Protein AF-A0A1H3GFV3-F1 (afdb_monomer_lite)

Secondary structure (DSSP, 8-state):
---------HHHHHTS-TTSSHHHHHHHHHHHH--SEEEESSEE---S-GGGTSTT-HHHHHHHHHHHH-TT-EE--HHHHTSGGGGTSB----SEEEEEHHHHGGGT-HHHHHHHHHT-SSEEEEEETTEEEEEESSS----BGGGTB--HHHHHHHHHHGGGBPPSS--TTSPPPPTT-STHHHHHHHHHHHHHGGG--

InterPro domains:
  IPR021815 Type VI immunity for VRR-NUC [PF11876] (2-168)

Structure (mmCIF, N/CA/C/O backbone):
data_AF-A0A1H3GFV3-F1
#
_entry.id   AF-A0A1H3GFV3-F1
#
loop_
_atom_site.group_PDB
_atom_site.id
_atom_site.type_symbol
_atom_site.label_atom_id
_atom_site.label_alt_id
_atom_site.label_comp_id
_atom_site.label_asym_id
_atom_site.label_entity_id
_atom_site.label_seq_id
_atom_site.pdbx_PDB_ins_code
_atom_site.Cartn_x
_atom_site.Cartn_y
_atom_site.Cartn_z
_atom_site.occupancy
_atom_site.B_iso_or_equiv
_atom_site.auth_seq_id
_atom_site.auth_comp_id
_atom_site.auth_asym_id
_atom_site.auth_atom_id
_atom_site.pdbx_PDB_model_num
ATOM 1 N N . MET A 1 1 ? 16.270 -7.843 12.296 1.00 60.47 1 MET A N 1
ATOM 2 C CA . MET A 1 1 ? 15.024 -7.356 11.672 1.00 60.47 1 MET A CA 1
ATOM 3 C C . MET A 1 1 ? 14.370 -8.569 11.042 1.00 60.47 1 MET A C 1
ATOM 5 O O . MET A 1 1 ? 15.085 -9.320 10.390 1.00 60.47 1 MET A O 1
ATOM 9 N N . SER A 1 2 ? 13.085 -8.802 11.291 1.00 70.50 2 SER A N 1
ATOM 10 C CA . SER A 1 2 ? 12.380 -9.978 10.772 1.00 70.50 2 SER A CA 1
ATOM 11 C C . SER A 1 2 ? 11.268 -9.495 9.854 1.00 70.50 2 SER A C 1
ATOM 13 O O . SER A 1 2 ? 10.422 -8.716 10.283 1.00 70.50 2 SER A O 1
ATOM 15 N N . PHE A 1 3 ? 11.290 -9.922 8.596 1.00 78.38 3 PHE A N 1
ATOM 16 C CA . PHE A 1 3 ? 10.228 -9.669 7.628 1.00 78.38 3 PHE A CA 1
ATOM 17 C C . PHE A 1 3 ? 9.709 -11.011 7.119 1.00 78.38 3 PHE A C 1
ATOM 19 O O . PHE A 1 3 ? 10.438 -12.002 7.090 1.00 78.38 3 PHE A O 1
ATOM 26 N N . ILE A 1 4 ? 8.454 -11.031 6.683 1.00 84.00 4 ILE A N 1
ATOM 27 C CA . ILE A 1 4 ? 7.865 -12.173 5.992 1.00 84.00 4 ILE A CA 1
ATOM 28 C C . ILE A 1 4 ? 7.311 -11.650 4.675 1.00 84.00 4 ILE A C 1
ATOM 30 O O . ILE A 1 4 ? 6.571 -10.669 4.644 1.00 84.00 4 ILE A O 1
ATOM 34 N N . ARG A 1 5 ? 7.679 -12.311 3.580 1.00 83.50 5 ARG A N 1
ATOM 35 C CA . ARG A 1 5 ? 7.085 -12.099 2.263 1.00 83.50 5 ARG A CA 1
ATOM 36 C C . ARG A 1 5 ? 6.506 -13.426 1.808 1.00 83.50 5 ARG A C 1
ATOM 38 O O . ARG A 1 5 ? 7.202 -14.435 1.816 1.00 83.50 5 ARG A O 1
ATOM 45 N N . MET A 1 6 ? 5.241 -13.413 1.418 1.00 85.75 6 MET A N 1
ATOM 46 C CA . MET A 1 6 ? 4.552 -14.580 0.881 1.00 85.75 6 MET A CA 1
ATOM 47 C C . MET A 1 6 ? 4.061 -14.242 -0.519 1.00 85.75 6 MET A C 1
ATOM 49 O O . MET A 1 6 ? 3.530 -13.156 -0.745 1.00 85.75 6 MET A O 1
ATOM 53 N N . ALA A 1 7 ? 4.250 -15.171 -1.447 1.00 84.81 7 ALA A N 1
ATOM 54 C CA . ALA A 1 7 ? 3.676 -15.110 -2.778 1.00 84.81 7 ALA A CA 1
ATOM 55 C C . ALA A 1 7 ? 2.842 -16.364 -2.983 1.00 84.81 7 ALA A C 1
ATOM 57 O O . ALA A 1 7 ? 3.308 -17.474 -2.722 1.00 84.81 7 ALA A O 1
ATOM 58 N N . PHE A 1 8 ? 1.622 -16.173 -3.465 1.00 85.44 8 PHE A N 1
ATOM 59 C CA . PHE A 1 8 ? 0.731 -17.263 -3.816 1.00 85.44 8 PHE A CA 1
ATOM 60 C C . PHE A 1 8 ? 0.496 -17.209 -5.318 1.00 85.44 8 PHE A C 1
ATOM 62 O O . PHE A 1 8 ? 0.237 -16.125 -5.850 1.00 85.44 8 PHE A O 1
ATOM 69 N N . PRO A 1 9 ? 0.581 -18.343 -6.022 1.00 81.88 9 PRO A N 1
ATOM 70 C CA . PRO A 1 9 ? 0.208 -18.372 -7.420 1.00 81.88 9 PRO A CA 1
ATOM 71 C C . PRO A 1 9 ? -1.250 -17.962 -7.627 1.00 81.88 9 PRO A C 1
ATOM 73 O O . PRO A 1 9 ? -2.111 -18.292 -6.812 1.00 81.88 9 PRO A O 1
ATOM 76 N N . ALA A 1 10 ? -1.543 -17.297 -8.747 1.00 79.94 10 ALA A N 1
ATOM 77 C CA . ALA A 1 10 ? -2.895 -16.824 -9.044 1.00 79.94 10 ALA A CA 1
ATOM 78 C C . ALA A 1 10 ? -3.931 -17.962 -9.027 1.00 79.94 10 ALA A C 1
ATOM 80 O O . ALA A 1 10 ? -5.009 -17.791 -8.468 1.00 79.94 10 ALA A O 1
ATOM 81 N N . TRP A 1 11 ? -3.586 -19.142 -9.554 1.00 82.25 11 TRP A N 1
ATOM 82 C CA . TRP A 1 11 ? -4.477 -20.309 -9.543 1.00 82.25 11 TRP A CA 1
ATOM 83 C C . TRP A 1 11 ? -4.823 -20.771 -8.125 1.00 82.25 11 TRP A C 1
ATOM 85 O O . TRP A 1 11 ? -5.981 -21.039 -7.839 1.00 82.25 11 TRP A O 1
ATOM 95 N N . TRP A 1 12 ? -3.854 -20.765 -7.202 1.00 85.38 12 TRP A N 1
ATOM 96 C CA . TRP A 1 12 ? -4.119 -21.125 -5.811 1.00 85.38 12 TRP A CA 1
ATOM 97 C C . TRP A 1 12 ? -5.139 -20.176 -5.179 1.00 85.38 12 TRP A C 1
ATOM 99 O O . TRP A 1 12 ? -6.008 -20.639 -4.447 1.00 85.38 12 TRP A O 1
ATOM 109 N N . ILE A 1 13 ? -5.053 -18.872 -5.479 1.00 80.38 13 ILE A N 1
ATOM 110 C CA . ILE A 1 13 ? -5.994 -17.856 -4.981 1.00 80.38 13 ILE A CA 1
ATOM 111 C C . ILE A 1 13 ? -7.409 -18.124 -5.508 1.00 80.38 13 ILE A C 1
ATOM 113 O O . ILE A 1 13 ? -8.364 -18.006 -4.743 1.00 80.38 13 ILE A O 1
ATOM 117 N N . LEU A 1 14 ? -7.536 -18.492 -6.787 1.00 80.50 14 LEU A N 1
ATOM 118 C CA . LEU A 1 14 ? -8.822 -18.802 -7.422 1.00 80.50 14 LEU A CA 1
ATOM 119 C C . LEU A 1 14 ? -9.483 -20.054 -6.830 1.00 80.50 14 LEU A C 1
ATOM 121 O O . LEU A 1 14 ? -10.706 -20.105 -6.737 1.00 80.50 14 LEU A O 1
ATOM 125 N N . ASP A 1 15 ? -8.681 -21.019 -6.382 1.00 86.19 15 ASP A N 1
ATOM 126 C CA . ASP A 1 15 ? -9.162 -22.280 -5.811 1.00 86.19 15 ASP A CA 1
ATOM 127 C C . ASP A 1 15 ? -9.516 -22.182 -4.312 1.00 86.19 15 ASP A C 1
ATOM 129 O O . ASP A 1 15 ? -9.968 -23.164 -3.712 1.00 86.19 15 ASP A O 1
ATOM 133 N N . GLN A 1 16 ? -9.313 -21.026 -3.663 1.00 83.19 16 GLN A N 1
ATOM 134 C CA . GLN A 1 16 ? -9.632 -20.878 -2.241 1.00 83.19 16 GLN A CA 1
ATOM 135 C C . GLN A 1 16 ? -11.138 -20.700 -2.002 1.00 83.19 16 GLN A C 1
ATOM 137 O O . GLN A 1 16 ? -11.798 -19.927 -2.699 1.00 83.19 16 GLN A O 1
ATOM 142 N N . PRO A 1 17 ? -11.703 -21.327 -0.950 1.00 83.62 17 PRO A N 1
ATOM 143 C CA . PRO A 1 17 ? -13.077 -21.052 -0.558 1.00 83.62 17 PRO A CA 1
ATOM 144 C C . PRO A 1 17 ? -13.219 -19.587 -0.099 1.00 83.62 17 PRO A C 1
ATOM 146 O O . PRO A 1 17 ? -12.245 -19.006 0.394 1.00 83.62 17 PRO A O 1
ATOM 149 N N . PRO A 1 18 ? -14.428 -18.992 -0.154 1.00 71.38 18 PRO A N 1
ATOM 150 C CA . PRO A 1 18 ? -14.648 -17.573 0.160 1.00 71.38 18 PRO A CA 1
ATOM 151 C C . PRO A 1 18 ? -14.071 -17.096 1.508 1.00 71.38 18 PRO A C 1
ATOM 153 O O . PRO A 1 18 ? -13.675 -15.939 1.629 1.00 71.38 18 PRO A O 1
ATOM 156 N N . GLY A 1 19 ? -13.965 -17.988 2.502 1.00 74.56 19 GLY A N 1
ATOM 157 C CA . GLY A 1 19 ? -13.398 -17.712 3.830 1.00 74.56 19 GLY A CA 1
ATOM 158 C C . GLY A 1 19 ? -11.883 -17.929 3.994 1.00 74.56 19 GLY A C 1
ATOM 159 O O . GLY A 1 19 ? -11.381 -17.734 5.097 1.00 74.56 19 GLY A O 1
ATOM 160 N N . ARG A 1 20 ? -11.152 -18.349 2.950 1.00 79.44 20 ARG A N 1
ATOM 161 C CA . ARG A 1 20 ? -9.684 -18.558 2.961 1.00 79.44 20 ARG A CA 1
ATOM 162 C C . ARG A 1 20 ? -8.958 -17.781 1.859 1.00 79.44 20 ARG A C 1
ATOM 164 O O . ARG A 1 20 ? -7.960 -18.230 1.309 1.00 79.44 20 ARG A O 1
ATOM 171 N N . ASN A 1 21 ? -9.450 -16.594 1.526 1.00 82.00 21 ASN A N 1
ATOM 172 C CA . ASN A 1 21 ? -8.792 -15.723 0.555 1.00 82.00 21 ASN A CA 1
ATOM 173 C C . ASN A 1 21 ? -7.533 -15.036 1.135 1.00 82.00 21 ASN A C 1
ATOM 175 O O . ASN A 1 21 ? -7.285 -15.059 2.345 1.00 82.00 21 ASN A O 1
ATOM 179 N N . VAL A 1 22 ? -6.758 -14.374 0.268 1.00 84.44 22 VAL A N 1
ATOM 180 C CA . VAL A 1 22 ? -5.529 -13.638 0.633 1.00 84.44 22 VAL A CA 1
ATOM 181 C C . VAL A 1 22 ? -5.752 -12.651 1.783 1.00 84.44 22 VAL A C 1
ATOM 183 O O . VAL A 1 22 ? -4.888 -12.522 2.649 1.00 84.44 22 VAL A O 1
ATOM 186 N N . GLY A 1 23 ? -6.909 -11.985 1.832 1.00 87.88 23 GLY A N 1
ATOM 187 C CA . GLY A 1 23 ? -7.249 -11.067 2.917 1.00 87.88 23 GLY A CA 1
ATOM 188 C C . GLY A 1 23 ? -7.350 -11.786 4.258 1.00 87.88 23 GLY A C 1
ATOM 189 O O . GLY A 1 23 ? -6.673 -11.399 5.202 1.00 87.88 23 GLY A O 1
ATOM 190 N N . SER A 1 24 ? -8.102 -12.888 4.322 1.00 89.31 24 SER A N 1
ATOM 191 C CA . SER A 1 24 ? -8.258 -13.670 5.558 1.00 89.31 24 SER A CA 1
ATOM 192 C C . SER A 1 24 ? -6.933 -14.227 6.095 1.00 89.31 24 SER A C 1
ATOM 194 O O . SER A 1 24 ? -6.675 -14.150 7.296 1.00 89.31 24 SER A O 1
ATOM 196 N N . LEU A 1 25 ? -6.065 -14.733 5.209 1.00 90.81 25 LEU A N 1
ATOM 197 C CA . LEU A 1 25 ? -4.746 -15.242 5.582 1.00 90.81 25 LEU A CA 1
ATOM 198 C C . LEU A 1 25 ? -3.849 -14.114 6.093 1.00 90.81 25 LEU A C 1
ATOM 200 O O . LEU A 1 25 ? -3.174 -14.268 7.108 1.00 90.81 25 LEU A O 1
ATOM 204 N N . THR A 1 26 ? -3.863 -12.969 5.408 1.00 92.44 26 THR A N 1
ATOM 205 C CA . THR A 1 26 ? -3.069 -11.805 5.810 1.00 92.44 26 THR A CA 1
ATOM 206 C C . THR A 1 26 ? -3.526 -11.284 7.170 1.00 92.44 26 THR A C 1
ATOM 208 O O . THR A 1 26 ? -2.687 -11.071 8.039 1.00 92.44 26 THR A O 1
ATOM 211 N N . THR A 1 27 ? -4.836 -11.152 7.394 1.00 94.50 27 THR A N 1
ATOM 212 C CA . THR A 1 27 ? -5.410 -10.750 8.686 1.00 94.50 27 THR A CA 1
ATOM 213 C C . THR A 1 27 ? -4.965 -11.681 9.814 1.00 94.50 27 THR A C 1
ATOM 215 O O . THR A 1 27 ? -4.490 -11.197 10.834 1.00 94.50 27 THR A O 1
ATOM 218 N N . GLN A 1 28 ? -5.028 -13.005 9.624 1.00 94.25 28 GLN A N 1
ATOM 219 C CA . GLN A 1 28 ? -4.558 -13.973 10.630 1.00 94.25 28 GLN A CA 1
ATOM 220 C C . GLN A 1 28 ? -3.065 -13.815 10.942 1.00 94.25 28 GLN A C 1
ATOM 222 O O . GLN A 1 28 ? -2.658 -13.893 12.098 1.00 94.25 28 GLN A O 1
ATOM 227 N N . MET A 1 29 ? -2.244 -13.568 9.920 1.00 94.50 29 MET A N 1
ATOM 228 C CA . MET A 1 29 ? -0.809 -13.351 10.099 1.00 94.50 29 MET A CA 1
ATOM 229 C C . MET A 1 29 ? -0.518 -12.035 10.823 1.00 94.50 29 MET A C 1
ATOM 231 O O . MET A 1 29 ? 0.360 -12.004 11.677 1.00 94.50 29 MET A O 1
ATOM 235 N N . VAL A 1 30 ? -1.253 -10.961 10.529 1.00 96.44 30 VAL A N 1
ATOM 236 C CA . VAL A 1 30 ? -1.125 -9.676 11.238 1.00 96.44 30 VAL A CA 1
ATOM 237 C C . VAL A 1 30 ? -1.541 -9.830 12.702 1.00 96.44 30 VAL A C 1
ATOM 239 O O . VAL A 1 30 ? -0.802 -9.400 13.583 1.00 96.44 30 VAL A O 1
ATOM 242 N N . GLU A 1 31 ? -2.656 -10.510 12.969 1.00 96.56 31 GLU A N 1
ATOM 243 C CA . GLU A 1 31 ? -3.132 -10.817 14.323 1.00 96.56 31 GLU A CA 1
ATOM 244 C C . GLU A 1 31 ? -2.108 -11.651 15.113 1.00 96.56 31 GLU A C 1
ATOM 246 O O . GLU A 1 31 ? -1.871 -11.410 16.292 1.00 96.56 31 GLU A O 1
ATOM 251 N N . LEU A 1 32 ? -1.450 -12.619 14.475 1.00 96.00 32 LEU A N 1
ATOM 252 C CA . LEU A 1 32 ? -0.452 -13.454 15.143 1.00 96.00 32 LEU A CA 1
ATOM 253 C C . LEU A 1 32 ? 0.875 -12.717 15.370 1.00 96.00 32 LEU A C 1
ATOM 255 O O . LEU A 1 32 ? 1.481 -12.830 16.433 1.00 96.00 32 LEU A O 1
ATOM 259 N N . MET A 1 33 ? 1.348 -11.996 14.354 1.00 94.81 33 MET A N 1
ATOM 260 C CA . MET A 1 33 ? 2.703 -11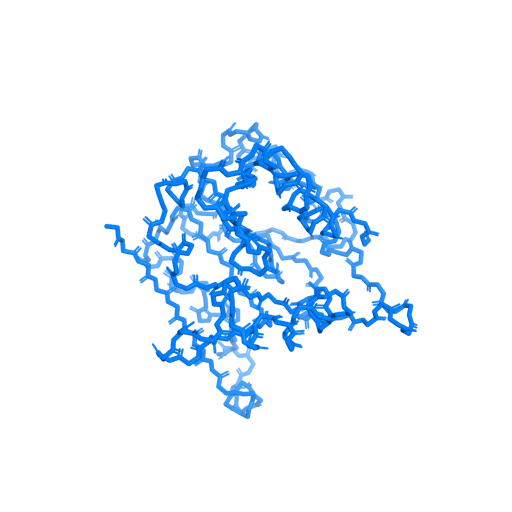.438 14.316 1.00 94.81 33 MET A CA 1
ATOM 261 C C . MET A 1 33 ? 2.796 -10.025 14.889 1.00 94.81 33 MET A C 1
ATOM 263 O O . MET A 1 33 ? 3.901 -9.589 15.209 1.00 94.81 33 MET A O 1
ATOM 267 N N . GLN A 1 34 ? 1.672 -9.307 14.984 1.00 95.19 34 GLN A N 1
ATOM 268 C CA . GLN A 1 34 ? 1.590 -7.927 15.477 1.00 95.19 34 GLN A CA 1
ATOM 269 C C . GLN A 1 34 ? 2.632 -7.004 14.804 1.00 95.19 34 GLN A C 1
ATOM 271 O O . GLN A 1 34 ? 3.470 -6.397 15.481 1.00 95.19 34 GLN A O 1
ATOM 276 N N . PRO A 1 35 ? 2.669 -6.938 13.457 1.00 94.12 35 PRO A N 1
ATOM 277 C CA . PRO A 1 35 ? 3.749 -6.280 12.734 1.00 94.12 35 PRO A CA 1
ATOM 278 C C . PRO A 1 35 ? 3.752 -4.763 12.955 1.00 94.12 35 PRO A C 1
ATOM 280 O O . PRO A 1 35 ? 2.763 -4.161 13.362 1.00 94.12 35 PRO A O 1
ATOM 283 N N . PHE A 1 36 ? 4.872 -4.116 12.623 1.00 93.31 36 PHE A N 1
ATOM 284 C CA . PHE A 1 36 ? 4.939 -2.651 12.587 1.00 93.31 36 PHE A CA 1
ATOM 285 C C . PHE A 1 36 ? 4.092 -2.074 11.437 1.00 93.31 36 PHE A C 1
ATOM 287 O O . PHE A 1 36 ? 3.443 -1.040 11.588 1.00 93.31 36 PHE A O 1
ATOM 294 N N . TRP A 1 37 ? 4.074 -2.768 10.300 1.00 93.75 37 TRP A N 1
ATOM 295 C CA . TRP A 1 37 ? 3.136 -2.573 9.198 1.00 93.75 37 TRP A CA 1
ATOM 296 C C . TRP A 1 37 ? 3.122 -3.818 8.303 1.00 93.75 37 TRP A C 1
ATOM 298 O O . TRP A 1 37 ? 4.071 -4.606 8.309 1.00 93.75 37 TRP A O 1
ATOM 308 N N . ALA A 1 38 ? 2.064 -3.985 7.513 1.00 93.94 38 ALA A N 1
ATOM 309 C CA . ALA A 1 38 ? 1.977 -5.005 6.471 1.00 93.94 38 ALA A CA 1
ATOM 310 C C . ALA A 1 38 ? 1.135 -4.504 5.293 1.00 93.94 38 ALA A C 1
ATOM 312 O O . ALA A 1 38 ? 0.287 -3.630 5.454 1.00 93.94 38 ALA A O 1
ATOM 313 N N . ILE A 1 39 ? 1.347 -5.071 4.107 1.00 93.44 39 ILE A N 1
ATOM 314 C CA . ILE A 1 39 ? 0.517 -4.814 2.926 1.00 93.44 39 ILE A CA 1
ATOM 315 C C . ILE A 1 39 ? 0.188 -6.129 2.223 1.00 93.44 39 ILE A C 1
ATOM 317 O O . ILE A 1 39 ? 0.996 -7.059 2.248 1.00 93.44 39 ILE A O 1
ATOM 321 N N . ALA A 1 40 ? -0.965 -6.199 1.563 1.00 93.50 40 ALA A N 1
ATOM 322 C CA . ALA A 1 40 ? -1.342 -7.333 0.723 1.00 93.50 40 ALA A CA 1
ATOM 323 C C . ALA A 1 40 ? -2.147 -6.890 -0.502 1.00 93.50 40 ALA A C 1
ATOM 325 O O . ALA A 1 40 ? -2.910 -5.927 -0.449 1.00 93.50 40 ALA A O 1
ATOM 326 N N . GLY A 1 41 ? -1.963 -7.608 -1.607 1.00 92.25 41 GLY A N 1
ATOM 327 C CA . GLY A 1 41 ? -2.576 -7.335 -2.903 1.00 92.25 41 GLY A CA 1
ATOM 328 C C . GLY A 1 41 ? -1.701 -7.878 -4.028 1.00 92.25 41 GLY A C 1
ATOM 329 O O . GLY A 1 41 ? -0.965 -8.846 -3.823 1.00 92.25 41 GLY A O 1
ATOM 330 N N . TRP A 1 42 ? -1.758 -7.257 -5.205 1.00 90.56 42 TRP A N 1
ATOM 331 C CA . TRP A 1 42 ? -0.923 -7.673 -6.329 1.00 90.56 42 TRP A CA 1
ATOM 332 C C . TRP A 1 42 ? 0.519 -7.235 -6.132 1.00 90.56 42 TRP A C 1
ATOM 334 O O . TRP A 1 42 ? 0.800 -6.117 -5.690 1.00 90.56 42 TRP A O 1
ATOM 344 N N . GLY A 1 43 ? 1.449 -8.111 -6.496 1.00 87.12 43 GLY A N 1
ATOM 345 C CA . GLY A 1 43 ? 2.833 -7.710 -6.557 1.00 87.12 43 GLY A CA 1
ATOM 346 C C . GLY A 1 43 ? 3.750 -8.676 -7.275 1.00 87.12 43 GLY A C 1
ATOM 347 O O . GLY A 1 43 ? 3.429 -9.845 -7.481 1.00 87.12 43 GLY A O 1
ATOM 348 N N . VAL A 1 44 ? 4.911 -8.151 -7.646 1.00 81.62 44 VAL A N 1
ATOM 349 C CA . VAL A 1 44 ? 6.009 -8.920 -8.217 1.00 81.62 44 VAL A CA 1
ATOM 350 C C . VAL A 1 44 ? 6.969 -9.277 -7.097 1.00 81.62 44 VAL A C 1
ATOM 352 O O . VAL A 1 44 ? 7.536 -8.399 -6.441 1.00 81.62 44 VAL A O 1
ATOM 355 N N . VAL A 1 45 ? 7.152 -10.580 -6.884 1.00 75.69 45 VAL A N 1
ATOM 356 C CA . VAL A 1 45 ? 8.225 -11.086 -6.035 1.00 75.69 45 VAL A CA 1
ATOM 357 C C . VAL A 1 45 ? 9.398 -11.436 -6.939 1.00 75.69 45 VAL A C 1
ATOM 359 O O . VAL A 1 45 ? 9.260 -12.314 -7.792 1.00 75.69 45 VAL A O 1
ATOM 362 N N . PRO A 1 46 ? 10.529 -10.730 -6.807 1.00 67.69 46 PRO A N 1
ATOM 363 C CA . PRO A 1 46 ? 11.694 -11.015 -7.623 1.00 67.69 46 PRO A CA 1
ATOM 364 C C . PRO A 1 46 ? 12.248 -12.413 -7.329 1.00 67.69 46 PRO A C 1
ATOM 366 O O . PRO A 1 46 ? 12.135 -12.911 -6.208 1.00 67.69 46 PRO A O 1
ATOM 369 N N . ALA A 1 47 ? 12.836 -13.054 -8.343 1.00 63.34 47 ALA A N 1
ATOM 370 C CA . ALA A 1 47 ? 13.547 -14.316 -8.159 1.00 63.34 47 ALA A CA 1
ATOM 371 C C . ALA A 1 47 ? 14.742 -14.129 -7.205 1.00 63.34 47 ALA A C 1
ATOM 373 O O . ALA A 1 47 ? 15.299 -13.038 -7.110 1.00 63.34 47 ALA A O 1
ATOM 374 N N . VAL A 1 48 ? 15.152 -15.213 -6.537 1.00 51.84 48 VAL A N 1
ATOM 375 C CA . VAL A 1 48 ? 16.228 -15.242 -5.520 1.00 51.84 48 VAL A CA 1
ATOM 376 C C . VAL A 1 48 ? 17.548 -14.639 -6.031 1.00 51.84 48 VAL A C 1
ATOM 378 O O . VAL A 1 48 ? 18.332 -14.091 -5.262 1.00 51.84 48 VAL A O 1
ATOM 381 N N . GLU A 1 49 ? 17.782 -14.677 -7.340 1.00 53.69 49 GLU A N 1
ATOM 382 C CA . GLU A 1 49 ? 18.947 -14.099 -8.014 1.00 53.69 49 GLU A CA 1
ATOM 383 C C . GLU A 1 49 ? 18.741 -12.610 -8.335 1.00 53.69 49 GLU A C 1
ATOM 385 O O . GLU A 1 49 ? 18.979 -12.185 -9.463 1.00 53.69 49 GLU A O 1
ATOM 390 N N . GLU A 1 50 ? 18.310 -11.806 -7.356 1.00 57.41 50 GLU A N 1
ATOM 391 C CA . GLU A 1 50 ? 17.928 -10.380 -7.477 1.00 57.41 50 GLU A CA 1
ATOM 392 C C . GLU A 1 50 ? 18.927 -9.446 -8.197 1.00 57.41 50 GLU A C 1
ATOM 394 O O . GLU A 1 50 ? 18.585 -8.298 -8.468 1.00 57.41 50 GLU A O 1
ATOM 399 N N . ARG A 1 51 ? 20.100 -9.949 -8.602 1.00 51.88 51 ARG A N 1
ATOM 400 C CA . ARG A 1 51 ? 21.144 -9.307 -9.422 1.00 51.88 51 ARG A CA 1
ATOM 401 C C . ARG A 1 51 ? 20.642 -8.601 -10.687 1.00 51.88 51 ARG A C 1
ATOM 403 O O . ARG A 1 51 ? 21.379 -7.832 -11.287 1.00 51.88 51 ARG A O 1
ATOM 410 N N . ASN A 1 52 ? 19.420 -8.884 -11.141 1.00 53.44 52 ASN A N 1
ATOM 411 C CA . ASN A 1 52 ? 18.834 -8.241 -12.318 1.00 53.44 52 ASN A CA 1
ATOM 412 C C . ASN A 1 52 ? 17.901 -7.065 -11.991 1.00 53.44 52 ASN A C 1
ATOM 414 O O . ASN A 1 52 ? 17.467 -6.400 -12.924 1.00 53.44 52 ASN A O 1
ATOM 418 N N . ILE A 1 53 ? 17.558 -6.803 -10.729 1.00 56.84 53 ILE A N 1
ATOM 419 C CA . ILE A 1 53 ? 16.713 -5.654 -10.327 1.00 56.84 53 ILE A CA 1
ATOM 420 C C . ILE A 1 53 ? 17.555 -4.531 -9.713 1.00 56.84 53 ILE A C 1
ATOM 422 O O . ILE A 1 53 ? 17.034 -3.470 -9.389 1.00 56.84 53 ILE A O 1
ATOM 426 N N . ASP A 1 54 ? 18.863 -4.746 -9.616 1.00 57.91 54 ASP A N 1
ATOM 427 C CA . ASP A 1 54 ? 19.827 -3.696 -9.334 1.00 57.91 54 ASP A CA 1
ATOM 428 C C . ASP A 1 54 ? 19.756 -2.571 -10.391 1.00 57.91 54 ASP A C 1
ATOM 430 O O . ASP A 1 54 ? 19.281 -2.805 -11.506 1.00 57.91 54 ASP A O 1
ATOM 434 N N . PRO A 1 55 ? 20.269 -1.370 -10.065 1.00 53.81 55 PRO A N 1
ATOM 435 C CA . PRO A 1 55 ? 20.325 -0.191 -10.949 1.00 53.81 55 PRO A CA 1
ATOM 436 C C . PRO A 1 55 ? 20.838 -0.476 -12.360 1.00 53.81 55 PRO A C 1
ATOM 438 O O . PRO A 1 55 ? 20.391 0.103 -13.349 1.00 53.81 55 PRO A O 1
ATOM 441 N N . ASP A 1 56 ? 21.795 -1.397 -12.420 1.00 56.66 56 ASP A N 1
ATOM 442 C CA . ASP A 1 56 ? 22.522 -1.793 -13.619 1.00 56.66 56 ASP A CA 1
ATOM 443 C C . ASP A 1 56 ? 21.907 -3.045 -14.285 1.00 56.66 56 ASP A C 1
ATOM 445 O O . ASP A 1 56 ? 22.401 -3.545 -15.299 1.00 56.66 56 ASP A O 1
ATOM 449 N N . GLY A 1 57 ? 20.827 -3.582 -13.710 1.00 61.25 57 GLY A N 1
ATOM 450 C CA . GLY A 1 57 ? 20.176 -4.825 -14.098 1.00 61.25 57 GLY A CA 1
ATOM 451 C C . GLY A 1 57 ? 19.039 -4.642 -15.110 1.00 61.25 57 GLY A C 1
ATOM 452 O O . GLY A 1 57 ? 18.219 -3.727 -15.041 1.00 61.25 57 GLY A O 1
ATOM 453 N N . LYS A 1 58 ? 18.921 -5.585 -16.055 1.00 65.44 58 LYS A N 1
ATOM 454 C CA . LYS A 1 58 ? 17.858 -5.574 -17.086 1.00 65.44 58 LYS A CA 1
ATOM 455 C C . LYS A 1 58 ? 16.443 -5.733 -16.514 1.00 65.44 58 LYS A C 1
ATOM 457 O O . LYS A 1 58 ? 15.476 -5.297 -17.128 1.00 65.44 58 LYS A O 1
ATOM 462 N N . GLY A 1 59 ? 16.303 -6.368 -15.356 1.00 66.19 59 GLY A N 1
ATOM 463 C CA . GLY A 1 59 ? 15.023 -6.622 -14.694 1.00 66.19 59 GLY A CA 1
ATOM 464 C C . GLY A 1 59 ? 14.343 -5.351 -14.189 1.00 66.19 59 GLY A C 1
ATOM 465 O O . GLY A 1 59 ? 13.126 -5.249 -14.318 1.00 66.19 59 GLY A O 1
ATOM 466 N N . GLN A 1 60 ? 15.097 -4.355 -13.708 1.00 69.50 60 GLN A N 1
ATOM 467 C CA . GLN A 1 60 ? 14.537 -3.035 -13.396 1.00 69.50 60 GLN A CA 1
ATOM 468 C C . GLN A 1 60 ? 13.947 -2.390 -14.655 1.00 69.50 60 GLN A C 1
ATOM 470 O O . GLN A 1 60 ? 12.791 -1.973 -14.641 1.00 69.50 60 GLN A O 1
ATOM 475 N N . GLN A 1 61 ? 14.724 -2.328 -15.741 1.00 70.69 61 GLN A N 1
ATOM 476 C CA . GLN A 1 61 ? 14.310 -1.688 -16.997 1.00 70.69 61 GLN A CA 1
ATOM 477 C C . GLN A 1 61 ? 13.065 -2.346 -17.598 1.00 70.69 61 GLN A C 1
ATOM 479 O O . GLN A 1 61 ? 12.212 -1.664 -18.157 1.00 70.69 61 GLN A O 1
ATOM 484 N N . VAL A 1 62 ? 12.943 -3.668 -17.453 1.00 76.06 62 VAL A N 1
ATOM 485 C CA . VAL A 1 62 ? 11.764 -4.414 -17.900 1.00 76.06 62 VAL A CA 1
ATOM 486 C C . VAL A 1 62 ? 10.565 -4.160 -16.992 1.00 76.06 62 VAL A C 1
ATOM 488 O O . VAL A 1 62 ? 9.468 -3.964 -17.500 1.00 76.06 62 VAL A O 1
ATOM 491 N N . LEU A 1 63 ? 10.740 -4.166 -15.668 1.00 79.25 63 LEU A N 1
ATOM 492 C CA . LEU A 1 63 ? 9.629 -4.088 -14.718 1.00 79.25 63 LEU A CA 1
ATOM 493 C C . LEU A 1 63 ? 9.095 -2.661 -14.529 1.00 79.25 63 LEU A C 1
ATOM 495 O O . LEU A 1 63 ? 7.896 -2.477 -14.326 1.00 79.25 63 LEU A O 1
ATOM 499 N N . TYR A 1 64 ? 9.959 -1.651 -14.611 1.00 78.88 64 TYR A N 1
ATOM 500 C CA . TYR A 1 64 ? 9.604 -0.260 -14.342 1.00 78.88 64 TYR A CA 1
ATOM 501 C C . TYR A 1 64 ? 8.429 0.261 -15.198 1.00 78.88 64 TYR A C 1
ATOM 503 O O . TYR A 1 64 ? 7.478 0.776 -14.602 1.00 78.88 64 TYR A O 1
ATOM 511 N N . PRO A 1 65 ? 8.386 0.051 -16.534 1.00 82.25 65 PRO A N 1
ATOM 512 C CA . PRO A 1 65 ? 7.230 0.429 -17.351 1.00 82.25 65 PRO A CA 1
ATOM 513 C C . PRO A 1 65 ? 5.919 -0.224 -16.891 1.00 82.25 65 PRO A C 1
ATOM 515 O O . PRO A 1 65 ? 4.883 0.436 -16.846 1.00 82.25 65 PRO A O 1
ATOM 518 N N . TYR A 1 66 ? 5.954 -1.496 -16.473 1.00 86.81 66 TYR A N 1
ATOM 519 C CA . TYR A 1 66 ? 4.765 -2.176 -15.950 1.00 86.81 66 TYR A CA 1
ATOM 520 C C . TYR A 1 66 ? 4.308 -1.585 -14.618 1.00 86.81 66 TYR A C 1
ATOM 522 O O . TYR A 1 66 ? 3.111 -1.433 -14.414 1.00 86.81 66 TYR A O 1
ATOM 530 N N . LEU A 1 67 ? 5.228 -1.205 -13.729 1.00 84.25 67 LEU A N 1
ATOM 531 C CA . LEU A 1 67 ? 4.873 -0.557 -12.462 1.00 84.25 67 LEU A CA 1
ATOM 532 C C . LEU A 1 67 ? 4.316 0.864 -12.658 1.00 84.25 67 LEU A C 1
ATOM 534 O O . LEU A 1 67 ? 3.571 1.345 -11.807 1.00 84.25 67 LEU A O 1
ATOM 538 N N . GLN A 1 68 ? 4.686 1.554 -13.743 1.00 82.88 68 GLN A N 1
ATOM 539 C CA . GLN A 1 68 ? 4.084 2.842 -14.110 1.00 82.88 68 GLN A CA 1
ATOM 540 C C . GLN A 1 68 ? 2.686 2.665 -14.710 1.00 82.88 68 GLN A C 1
ATOM 542 O O . GLN A 1 68 ? 1.775 3.416 -14.364 1.00 82.88 68 GLN A O 1
ATOM 547 N N . ARG A 1 69 ? 2.508 1.661 -15.574 1.00 88.75 69 ARG A N 1
ATOM 548 C CA . ARG A 1 69 ? 1.224 1.363 -16.216 1.00 88.75 69 ARG A CA 1
ATOM 549 C C . ARG A 1 69 ? 0.196 0.768 -15.251 1.00 88.75 69 ARG A C 1
ATOM 551 O O . ARG A 1 69 ? -0.973 1.129 -15.315 1.00 88.75 69 ARG A O 1
ATOM 558 N N . PHE A 1 70 ? 0.621 -0.139 -14.374 1.00 91.25 70 PHE A N 1
ATOM 559 C CA . PHE A 1 70 ? -0.234 -0.930 -13.486 1.00 91.25 70 PHE A CA 1
ATOM 560 C C . PHE A 1 70 ? -0.018 -0.525 -12.023 1.00 91.25 70 PHE A C 1
ATOM 562 O O . PHE A 1 70 ? 0.763 -1.154 -11.309 1.00 91.25 70 PHE A O 1
ATOM 569 N N . PRO A 1 71 ? -0.689 0.529 -11.542 1.00 86.56 71 PRO A N 1
ATOM 570 C CA . PRO A 1 71 ? -0.399 1.115 -10.237 1.00 86.56 71 PRO A CA 1
ATOM 571 C C . PRO A 1 71 ? -0.740 0.237 -9.031 1.00 86.56 71 PRO A C 1
ATOM 573 O O . PRO A 1 71 ? -0.163 0.414 -7.956 1.00 86.56 71 PRO A O 1
ATOM 576 N N . GLY A 1 72 ? -1.658 -0.715 -9.198 1.00 90.19 72 GLY A N 1
ATOM 577 C CA . GLY A 1 72 ? -1.967 -1.716 -8.181 1.00 90.19 72 GLY A CA 1
ATOM 578 C C . GLY A 1 72 ? -0.903 -2.809 -8.065 1.00 90.19 72 GLY A C 1
ATOM 579 O O . GLY A 1 72 ? -0.914 -3.581 -7.107 1.00 90.19 72 GLY A O 1
ATOM 580 N N . LEU A 1 73 ? 0.032 -2.883 -9.019 1.00 89.38 73 LEU A N 1
ATOM 581 C CA . LEU A 1 73 ? 1.147 -3.817 -8.980 1.00 89.38 73 LEU A CA 1
ATOM 582 C C . LEU A 1 73 ? 2.242 -3.269 -8.065 1.00 89.38 73 LEU A C 1
ATOM 584 O O . LEU A 1 73 ? 2.985 -2.351 -8.415 1.00 89.38 73 LEU A O 1
ATOM 588 N N . ASN A 1 74 ? 2.374 -3.857 -6.880 1.00 85.00 74 ASN A N 1
ATOM 589 C CA . ASN A 1 74 ? 3.461 -3.505 -5.982 1.00 85.00 74 ASN A CA 1
ATOM 590 C C . ASN A 1 74 ? 4.724 -4.311 -6.301 1.00 85.00 74 ASN A C 1
ATOM 592 O O . ASN A 1 74 ? 4.672 -5.491 -6.630 1.00 85.00 74 ASN A O 1
ATOM 596 N N . ALA A 1 75 ? 5.889 -3.712 -6.121 1.00 80.38 75 ALA A N 1
ATOM 597 C CA . ALA A 1 75 ? 7.136 -4.452 -6.151 1.00 80.38 75 ALA A CA 1
ATOM 598 C C . ALA A 1 75 ? 8.048 -3.917 -5.052 1.00 80.38 75 ALA A C 1
ATOM 600 O O . ALA A 1 75 ? 8.027 -2.730 -4.728 1.00 80.38 75 ALA A O 1
ATOM 601 N N . LEU A 1 76 ? 8.812 -4.813 -4.435 1.00 75.50 76 LEU A N 1
ATOM 602 C CA . LEU A 1 76 ? 9.737 -4.481 -3.360 1.00 75.50 76 LEU A CA 1
ATOM 603 C C . LEU A 1 76 ? 10.963 -5.387 -3.501 1.00 75.50 76 LEU A C 1
ATOM 605 O O . LEU A 1 76 ? 10.860 -6.593 -3.286 1.00 75.50 76 LEU A O 1
ATOM 609 N N . GLY A 1 77 ? 12.116 -4.833 -3.874 1.00 70.69 77 GLY A N 1
ATOM 610 C CA . GLY A 1 77 ? 13.370 -5.602 -3.916 1.00 70.69 77 GLY A CA 1
ATOM 611 C C . GLY A 1 77 ? 13.840 -5.992 -2.509 1.00 70.69 77 GLY A C 1
ATOM 612 O O . GLY A 1 77 ? 13.444 -5.343 -1.535 1.00 70.69 77 GLY A O 1
ATOM 613 N N . SER A 1 78 ? 14.667 -7.030 -2.350 1.00 71.88 78 SER A N 1
ATOM 614 C CA . SER A 1 78 ? 15.112 -7.438 -1.007 1.00 71.88 78 SER A CA 1
ATOM 615 C C . SER A 1 78 ? 16.120 -6.481 -0.384 1.00 71.88 78 SER A C 1
ATOM 617 O O . SER A 1 78 ? 16.157 -6.381 0.838 1.00 71.88 78 SER A O 1
ATOM 619 N N . ILE A 1 79 ? 16.847 -5.672 -1.165 1.00 69.06 79 ILE A N 1
ATOM 620 C CA . ILE A 1 79 ? 17.701 -4.608 -0.595 1.00 69.06 79 ILE A CA 1
ATOM 621 C C . ILE A 1 79 ? 16.874 -3.610 0.235 1.00 69.06 79 ILE A C 1
ATOM 623 O O . ILE A 1 79 ? 17.323 -3.170 1.293 1.00 69.06 79 ILE A O 1
ATOM 627 N N . ALA A 1 80 ? 15.628 -3.320 -0.163 1.00 68.31 80 ALA A N 1
ATOM 628 C CA . ALA A 1 80 ? 14.758 -2.419 0.594 1.00 68.31 80 ALA A CA 1
ATOM 629 C C . ALA A 1 80 ? 14.446 -2.959 2.005 1.00 68.31 80 ALA A C 1
ATOM 631 O O . ALA A 1 80 ? 14.255 -2.172 2.932 1.00 68.31 80 ALA A O 1
ATOM 632 N N . LEU A 1 81 ? 14.459 -4.289 2.170 1.00 68.50 81 LEU A N 1
ATOM 633 C CA . LEU A 1 81 ? 14.238 -4.986 3.441 1.00 68.50 81 LEU A CA 1
ATOM 634 C C . LEU A 1 81 ? 15.445 -4.916 4.384 1.00 68.50 81 LEU A C 1
ATOM 636 O O . LEU A 1 81 ? 15.296 -5.132 5.583 1.00 68.50 81 LEU A O 1
ATOM 640 N N . MET A 1 82 ? 16.639 -4.633 3.859 1.00 69.19 82 MET A N 1
ATOM 641 C CA . MET A 1 82 ? 17.853 -4.470 4.664 1.00 69.19 82 MET A CA 1
ATOM 642 C C . MET A 1 82 ? 18.028 -3.039 5.183 1.00 69.19 82 MET A C 1
ATOM 644 O O . MET A 1 82 ? 18.918 -2.776 5.990 1.00 69.19 82 MET A O 1
ATOM 648 N N . SER A 1 83 ? 17.193 -2.100 4.739 1.00 72.31 83 SER A N 1
ATOM 649 C CA . SER A 1 83 ? 17.321 -0.704 5.134 1.00 72.31 83 SER A CA 1
ATOM 650 C C . SER A 1 83 ? 16.779 -0.423 6.529 1.00 72.31 83 SER A C 1
ATOM 652 O O . SER A 1 83 ? 15.690 -0.855 6.905 1.00 72.31 83 SER A O 1
ATOM 654 N N . HIS A 1 84 ? 17.503 0.412 7.272 1.00 69.25 84 HIS A N 1
ATOM 655 C CA . HIS A 1 84 ? 17.085 0.893 8.586 1.00 69.25 84 HIS A CA 1
ATOM 656 C C . HIS A 1 84 ? 15.754 1.657 8.575 1.00 69.25 84 HIS A C 1
ATOM 658 O O . HIS A 1 84 ? 15.051 1.646 9.590 1.00 69.25 84 HIS A O 1
ATOM 664 N N . ASP A 1 85 ? 15.383 2.292 7.460 1.00 73.38 85 ASP A N 1
ATOM 665 C CA . ASP A 1 85 ? 14.131 3.053 7.371 1.00 73.38 85 ASP A CA 1
ATOM 666 C C . ASP A 1 85 ? 12.890 2.142 7.353 1.00 73.38 85 ASP A C 1
ATOM 668 O O . ASP A 1 85 ? 11.794 2.597 7.691 1.00 73.38 85 ASP A O 1
ATOM 672 N N . PHE A 1 86 ? 13.063 0.838 7.087 1.00 72.69 86 PHE A N 1
ATOM 673 C CA . PHE A 1 86 ? 11.990 -0.170 7.058 1.00 72.69 86 PHE A CA 1
ATOM 674 C C . PHE A 1 86 ? 11.306 -0.305 8.417 1.00 72.69 86 PHE A C 1
ATOM 676 O O . PHE A 1 86 ? 10.112 -0.589 8.509 1.00 72.69 86 PHE A O 1
ATOM 683 N N . ASN A 1 87 ? 12.052 0.012 9.478 1.00 75.69 87 ASN A N 1
ATOM 684 C CA . ASN A 1 87 ? 11.582 0.016 10.859 1.00 75.69 87 ASN A CA 1
ATOM 685 C C . ASN A 1 87 ? 10.920 1.329 11.292 1.00 75.69 87 ASN A C 1
ATOM 687 O O . ASN A 1 87 ? 10.541 1.453 12.454 1.00 75.69 87 ASN A O 1
ATOM 691 N N . LYS A 1 88 ? 10.847 2.349 10.431 1.00 84.12 88 LYS A N 1
ATOM 692 C CA . LYS A 1 88 ? 10.373 3.691 10.821 1.00 84.12 88 LYS A CA 1
ATOM 693 C C . LYS A 1 88 ? 9.196 4.190 9.994 1.00 84.12 88 LYS A C 1
ATOM 695 O O . LYS A 1 88 ? 8.504 5.108 10.449 1.00 84.12 88 LYS A O 1
ATOM 700 N N . ALA A 1 89 ? 8.986 3.610 8.815 1.00 87.69 89 ALA A N 1
ATOM 701 C CA . ALA A 1 89 ? 8.017 4.073 7.836 1.00 87.69 89 ALA A CA 1
ATOM 702 C C . ALA A 1 89 ? 7.522 2.938 6.922 1.00 87.69 89 ALA A C 1
ATOM 704 O O . ALA A 1 89 ? 8.183 1.912 6.767 1.00 87.69 89 ALA A O 1
ATOM 705 N N . MET A 1 90 ? 6.370 3.155 6.289 1.00 87.75 90 MET A N 1
ATOM 706 C CA . MET A 1 90 ? 5.798 2.257 5.283 1.00 87.75 90 MET A CA 1
ATOM 707 C C . MET A 1 90 ? 6.411 2.507 3.910 1.00 87.75 90 MET A C 1
ATOM 709 O O . MET A 1 90 ? 6.569 3.651 3.493 1.00 87.75 90 MET A O 1
ATOM 713 N N . TYR A 1 91 ? 6.715 1.450 3.165 1.00 82.06 91 TYR A N 1
ATOM 714 C CA . TYR A 1 91 ? 7.402 1.597 1.871 1.00 82.06 91 TYR A CA 1
ATOM 715 C C . TYR A 1 91 ? 6.456 1.688 0.694 1.00 82.06 91 TYR A C 1
ATOM 717 O O . TYR A 1 91 ? 6.832 2.155 -0.373 1.00 82.06 91 TYR A O 1
ATOM 725 N N . SER A 1 92 ? 5.241 1.202 0.878 1.00 82.50 92 SER A N 1
ATOM 726 C CA . SER A 1 92 ? 4.225 1.195 -0.149 1.00 82.50 92 SER A CA 1
ATOM 727 C C . SER A 1 92 ? 2.863 1.055 0.509 1.00 82.50 92 SER A C 1
ATOM 729 O O . SER A 1 92 ? 2.755 0.812 1.715 1.00 82.50 92 SER A O 1
ATOM 731 N N . ILE A 1 93 ? 1.842 1.193 -0.314 1.00 89.19 93 ILE A N 1
ATOM 732 C CA . ILE A 1 93 ? 0.469 0.821 -0.013 1.00 89.19 93 ILE A CA 1
ATOM 733 C C . ILE A 1 93 ? 0.057 -0.292 -0.974 1.00 89.19 93 ILE A C 1
ATOM 735 O O . ILE A 1 93 ? 0.673 -0.496 -2.021 1.00 89.19 93 ILE A O 1
ATOM 739 N N . ASN A 1 94 ? -0.980 -1.034 -0.621 1.00 92.56 94 ASN A N 1
ATOM 740 C CA . ASN A 1 94 ? -1.624 -1.969 -1.537 1.00 92.56 94 ASN A CA 1
ATOM 741 C C . ASN A 1 94 ? -3.112 -2.071 -1.174 1.00 92.56 94 ASN A C 1
ATOM 743 O O . ASN A 1 94 ? -3.575 -1.334 -0.300 1.00 92.56 94 ASN A O 1
ATOM 747 N N . TRP A 1 95 ? -3.843 -2.984 -1.817 1.00 95.00 95 TRP A N 1
ATOM 748 C CA . TRP A 1 95 ? -5.264 -3.230 -1.566 1.00 95.00 95 TRP A CA 1
ATOM 749 C C . TRP A 1 95 ? -5.598 -3.284 -0.072 1.00 95.00 95 TRP A C 1
ATOM 751 O O . TRP A 1 95 ? -6.532 -2.621 0.376 1.00 95.00 95 TRP A O 1
ATOM 761 N N . LEU A 1 96 ? -4.798 -4.021 0.698 1.00 96.31 96 LEU A N 1
ATOM 762 C CA . LEU A 1 96 ? -4.827 -4.021 2.155 1.00 96.31 96 LEU A CA 1
ATOM 763 C C . LEU A 1 96 ? -3.544 -3.390 2.688 1.00 96.31 96 LEU A C 1
ATOM 765 O O . LEU A 1 96 ? -2.446 -3.768 2.274 1.00 96.31 96 LEU A O 1
ATOM 769 N N . SER A 1 97 ? -3.693 -2.466 3.631 1.00 96.62 97 SER A N 1
ATOM 770 C CA . SER A 1 97 ? -2.602 -1.808 4.348 1.00 96.62 97 SER A CA 1
ATOM 771 C C . SER A 1 97 ? -2.872 -1.873 5.849 1.00 96.62 97 SER A C 1
ATOM 773 O O . SER A 1 97 ? -3.838 -1.296 6.332 1.00 96.62 97 SER A O 1
ATOM 775 N N . PHE A 1 98 ? -2.031 -2.582 6.592 1.00 97.62 98 PHE A N 1
ATOM 776 C CA . PHE A 1 98 ? -2.124 -2.727 8.043 1.00 97.62 98 PHE A CA 1
ATOM 777 C C . PHE A 1 98 ? -1.087 -1.827 8.697 1.00 97.62 98 PHE A C 1
ATOM 779 O O . PHE A 1 98 ? 0.107 -1.940 8.408 1.00 97.62 98 PHE A O 1
ATOM 786 N N . VAL A 1 99 ? -1.549 -0.924 9.556 1.00 97.75 99 VAL A N 1
ATOM 787 C CA . VAL A 1 99 ? -0.722 0.130 10.147 1.00 97.75 99 VAL A CA 1
ATOM 788 C C . VAL A 1 99 ? -0.766 0.003 11.660 1.00 97.75 99 VAL A C 1
ATOM 790 O O . VAL A 1 99 ? -1.845 0.123 12.238 1.00 97.75 99 VAL A O 1
ATOM 793 N N . SER A 1 100 ? 0.382 -0.239 12.298 1.00 97.31 100 SER A N 1
ATOM 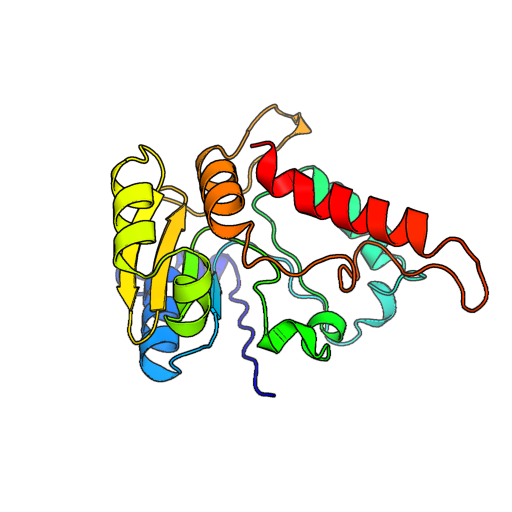794 C CA . SER A 1 100 ? 0.442 -0.362 13.758 1.00 97.31 100 SER A CA 1
ATOM 795 C C . SER A 1 100 ? 0.117 0.949 14.469 1.00 97.31 100 SER A C 1
ATOM 797 O O . SER A 1 100 ? 0.351 2.032 13.925 1.00 97.31 100 SER A O 1
ATOM 799 N N . ASP A 1 101 ? -0.324 0.863 15.723 1.00 97.31 101 ASP A N 1
ATOM 800 C CA . ASP A 1 101 ? -0.582 2.039 16.567 1.00 97.31 101 ASP A CA 1
ATOM 801 C C . ASP A 1 101 ? 0.610 3.002 16.620 1.00 97.31 101 ASP A C 1
ATOM 803 O O . ASP A 1 101 ? 0.444 4.208 16.461 1.00 97.31 101 ASP A O 1
ATOM 807 N N . ALA A 1 102 ? 1.834 2.475 16.706 1.00 95.12 102 ALA A N 1
ATOM 808 C CA . ALA A 1 102 ? 3.054 3.283 16.719 1.00 95.12 102 ALA A CA 1
ATOM 809 C C . ALA A 1 102 ? 3.236 4.155 15.457 1.00 95.12 102 ALA A C 1
ATOM 811 O O . ALA A 1 102 ? 3.841 5.228 15.525 1.00 95.12 102 ALA A O 1
ATOM 812 N N . LEU A 1 103 ? 2.733 3.713 14.300 1.00 96.00 103 LEU A N 1
ATOM 813 C CA . LEU A 1 103 ? 2.689 4.532 13.087 1.00 96.00 103 LEU A CA 1
ATOM 814 C C . LEU A 1 103 ? 1.454 5.435 13.053 1.00 96.00 103 LEU A C 1
ATOM 816 O O . LEU A 1 103 ? 1.572 6.584 12.630 1.00 96.00 103 LEU A O 1
ATOM 820 N N . LEU A 1 104 ? 0.301 4.950 13.519 1.00 97.56 104 LEU A N 1
ATOM 821 C CA . LEU A 1 104 ? -0.941 5.725 13.565 1.00 97.56 104 LEU A CA 1
ATOM 822 C C . LEU A 1 104 ? -0.817 6.971 14.447 1.00 97.56 104 LEU A C 1
ATOM 824 O O . LEU A 1 104 ? -1.408 7.991 14.107 1.00 97.56 104 LEU A O 1
ATOM 828 N N . GLU A 1 105 ? -0.004 6.952 15.505 1.00 97.12 105 GLU A N 1
ATOM 829 C CA . GLU A 1 105 ? 0.278 8.145 16.322 1.00 97.12 105 GLU A CA 1
ATOM 830 C C . GLU A 1 105 ? 0.792 9.326 15.483 1.00 97.12 105 GLU A C 1
ATOM 832 O O . GLU A 1 105 ? 0.405 10.475 15.693 1.00 97.12 105 GLU A O 1
ATOM 837 N N . LYS A 1 106 ? 1.587 9.057 14.439 1.00 95.56 106 LYS A N 1
ATOM 838 C CA . LYS A 1 106 ? 2.079 10.094 13.513 1.00 95.56 106 LYS A CA 1
ATOM 839 C C . LYS A 1 106 ? 0.979 10.668 12.610 1.00 95.56 106 LYS A C 1
ATOM 841 O O . LYS A 1 106 ? 1.199 11.686 11.959 1.00 95.56 106 LYS A O 1
ATOM 846 N N . LEU A 1 107 ? -0.179 10.013 12.557 1.00 96.88 107 LEU A N 1
ATOM 847 C CA . LEU A 1 107 ? -1.383 10.419 11.829 1.00 96.88 107 LEU A CA 1
ATOM 848 C C . LEU A 1 107 ? -2.482 10.952 12.770 1.00 96.88 107 LEU A C 1
ATOM 850 O O . LEU A 1 107 ? -3.629 11.102 12.351 1.00 96.88 107 LEU A O 1
ATOM 854 N N . GLY A 1 108 ? -2.147 11.241 14.034 1.00 97.50 108 GLY A N 1
ATOM 855 C CA . GLY A 1 108 ? -3.104 11.706 15.044 1.00 97.50 108 GLY A CA 1
ATOM 856 C C . GLY A 1 108 ? -3.836 10.581 15.784 1.00 97.50 108 GLY A C 1
ATOM 857 O O . GLY A 1 108 ? -4.847 10.840 16.435 1.00 97.50 108 GLY A O 1
ATOM 858 N N . GLY A 1 109 ? -3.342 9.347 15.683 1.00 97.94 109 GLY A N 1
ATOM 859 C CA . GLY A 1 109 ? -3.860 8.174 16.381 1.00 97.94 109 GLY A CA 1
ATOM 860 C C . GLY A 1 109 ? -4.918 7.397 15.593 1.00 97.94 109 GLY A C 1
ATOM 861 O O . GLY A 1 109 ? -5.476 7.858 14.591 1.00 97.94 109 GLY A O 1
ATOM 862 N N . ARG A 1 110 ? -5.214 6.183 16.069 1.00 97.94 110 ARG A N 1
ATOM 863 C CA . ARG A 1 110 ? -6.113 5.217 15.410 1.00 97.94 110 ARG A CA 1
ATOM 864 C C . ARG A 1 110 ? -7.495 5.795 15.089 1.00 97.94 110 ARG A C 1
ATOM 866 O O . ARG A 1 110 ? -7.972 5.655 13.966 1.00 97.94 110 ARG A O 1
ATOM 873 N N . GLU A 1 111 ? -8.120 6.487 16.040 1.00 97.94 111 GLU A N 1
ATOM 874 C CA . GLU A 1 111 ? -9.464 7.050 15.845 1.00 97.94 111 GLU A CA 1
ATOM 875 C C . GLU A 1 111 ? -9.490 8.214 14.847 1.00 97.94 111 GLU A C 1
ATOM 877 O O . GLU A 1 111 ? -10.470 8.378 14.118 1.00 97.94 111 GLU A O 1
ATOM 882 N N . ALA A 1 112 ? -8.422 9.014 14.771 1.00 98.00 112 ALA A N 1
ATOM 883 C CA . ALA A 1 112 ? -8.329 10.090 13.787 1.00 98.00 112 ALA A CA 1
ATOM 884 C C . ALA A 1 112 ? -8.265 9.525 12.362 1.00 98.00 112 ALA A C 1
ATOM 886 O O . ALA A 1 112 ? -8.962 10.010 11.468 1.00 98.00 112 ALA A O 1
ATOM 887 N N . VAL A 1 113 ? -7.486 8.459 12.166 1.00 98.25 113 VAL A N 1
ATOM 888 C CA . VAL A 1 113 ? -7.409 7.745 10.884 1.00 98.25 113 VAL A CA 1
ATOM 889 C C . VAL A 1 113 ? -8.735 7.057 10.565 1.00 98.25 113 VAL A C 1
ATOM 891 O O . VAL A 1 113 ? -9.228 7.176 9.444 1.00 98.25 113 VAL A O 1
ATOM 894 N N . ARG A 1 114 ? -9.377 6.410 11.545 1.00 97.94 114 ARG A N 1
ATOM 895 C CA . ARG A 1 114 ? -10.684 5.763 11.356 1.00 97.94 114 ARG A CA 1
ATOM 896 C C . ARG A 1 114 ? -11.755 6.748 10.889 1.00 97.94 114 ARG A C 1
ATOM 898 O O . ARG A 1 114 ? -12.491 6.427 9.962 1.00 97.94 114 ARG A O 1
ATOM 905 N N . LYS A 1 115 ? -11.818 7.947 11.473 1.00 97.94 115 LYS A N 1
ATOM 906 C CA . LYS A 1 115 ? -12.755 8.998 11.037 1.00 97.94 115 LYS A CA 1
ATOM 907 C C . LYS A 1 115 ? -12.513 9.431 9.592 1.00 97.94 115 LYS A C 1
ATOM 909 O O . LYS A 1 115 ? -13.473 9.607 8.851 1.00 97.94 115 LYS A O 1
ATOM 914 N N . GLN A 1 116 ? -11.250 9.572 9.183 1.00 97.75 116 GLN A N 1
ATOM 915 C CA . GLN A 1 116 ? -10.911 9.888 7.791 1.00 97.75 116 GLN A CA 1
ATOM 916 C C . GLN A 1 116 ? -11.351 8.769 6.842 1.00 97.75 116 GLN A C 1
ATOM 918 O O . GLN A 1 116 ? -11.958 9.045 5.814 1.00 97.75 116 GLN A O 1
ATOM 923 N N . VAL A 1 117 ? -11.126 7.508 7.220 1.00 97.88 117 VAL A N 1
ATOM 924 C CA . VAL A 1 117 ? -11.581 6.351 6.437 1.00 97.88 117 VAL A CA 1
ATOM 925 C C . VAL A 1 117 ? -13.110 6.279 6.364 1.00 97.88 117 VAL A C 1
ATOM 927 O O . VAL A 1 117 ? -13.643 6.016 5.297 1.00 97.88 117 VAL A O 1
ATOM 930 N N . GLN A 1 118 ? -13.832 6.562 7.450 1.00 96.94 118 GLN A N 1
ATOM 931 C CA . GLN A 1 118 ? -15.304 6.584 7.463 1.00 96.94 118 GLN A CA 1
ATOM 932 C C . GLN A 1 118 ? -15.909 7.696 6.597 1.00 96.94 118 GLN A C 1
ATOM 934 O O . GLN A 1 118 ? -17.037 7.558 6.132 1.00 96.94 118 GLN A O 1
ATOM 939 N N . ALA A 1 119 ? -15.184 8.799 6.400 1.00 97.00 119 ALA A N 1
ATOM 940 C CA . ALA A 1 119 ? -15.588 9.872 5.495 1.00 97.00 119 ALA A CA 1
ATOM 941 C C . ALA A 1 119 ? -15.311 9.538 4.017 1.00 97.00 119 ALA A C 1
ATOM 943 O O . ALA A 1 119 ? -15.803 10.236 3.130 1.00 97.00 119 ALA A O 1
ATOM 944 N N . SER A 1 120 ? -14.530 8.489 3.752 1.00 96.25 120 SER A N 1
ATOM 945 C CA . SER A 1 120 ? -14.232 8.016 2.408 1.00 96.25 120 SER A CA 1
ATOM 946 C C . SER A 1 120 ? -15.394 7.227 1.819 1.00 96.25 120 SER A C 1
ATOM 948 O O . SER A 1 120 ? -16.016 6.411 2.495 1.00 96.25 120 SER A O 1
ATOM 950 N N . GLN A 1 121 ? -15.617 7.383 0.516 1.00 95.44 121 GLN A N 1
ATOM 951 C CA . GLN A 1 121 ? -16.483 6.478 -0.248 1.00 95.44 121 GLN A CA 1
ATOM 952 C C . GLN A 1 121 ? -15.750 5.216 -0.738 1.00 95.44 121 GLN A C 1
ATOM 954 O O . GLN A 1 121 ? -16.391 4.282 -1.211 1.00 95.44 121 GLN A O 1
ATOM 959 N N . TYR A 1 122 ? -14.414 5.191 -0.667 1.00 95.12 122 TYR A N 1
ATOM 960 C CA . TYR A 1 122 ? -13.586 4.131 -1.251 1.00 95.12 122 TYR A CA 1
ATOM 961 C C . TYR A 1 122 ? -12.878 3.262 -0.212 1.00 95.12 122 TYR A C 1
ATOM 963 O O . TYR A 1 122 ? -12.485 2.130 -0.513 1.00 95.12 122 TYR A O 1
ATOM 971 N N . LEU A 1 123 ? -12.651 3.802 0.984 1.00 97.75 123 LEU A N 1
ATOM 972 C CA . LEU A 1 123 ? -11.877 3.144 2.025 1.00 97.75 123 LEU A CA 1
ATOM 973 C C . LEU A 1 123 ? -12.781 2.473 3.058 1.00 97.75 123 LEU A C 1
ATOM 975 O O . LEU A 1 123 ? -13.881 2.918 3.363 1.00 97.75 123 LEU A O 1
ATOM 979 N N . SER A 1 124 ? -12.270 1.398 3.645 1.00 97.81 124 SER A N 1
ATOM 980 C CA . SER A 1 124 ? -12.861 0.761 4.823 1.00 97.81 124 SER A CA 1
ATOM 981 C C . SER A 1 124 ? -11.760 0.414 5.816 1.00 97.81 124 SER A C 1
ATOM 983 O O . SER A 1 124 ? -10.616 0.199 5.414 1.00 97.81 124 SER A O 1
ATOM 985 N N . ALA A 1 125 ? -12.084 0.398 7.108 1.00 97.75 125 ALA A N 1
ATOM 986 C CA . ALA A 1 125 ? -11.123 0.085 8.157 1.00 97.75 125 ALA A CA 1
ATOM 987 C C . ALA A 1 125 ? -11.662 -0.956 9.140 1.00 97.75 125 ALA A C 1
ATOM 989 O O . ALA A 1 125 ? -12.861 -0.990 9.416 1.00 97.75 125 ALA A O 1
ATOM 990 N N . GLY A 1 126 ? -10.762 -1.769 9.688 1.00 96.88 126 GLY A N 1
ATOM 991 C CA . GLY A 1 126 ? -11.054 -2.751 10.730 1.00 96.88 126 GLY A CA 1
ATOM 992 C C . GLY A 1 126 ? -9.845 -2.985 11.630 1.00 96.88 126 GLY A C 1
ATOM 993 O O . GLY A 1 126 ? -8.703 -2.858 11.190 1.00 96.88 126 GLY A O 1
ATOM 994 N N . ASP A 1 127 ? -10.098 -3.302 12.895 1.00 97.50 127 ASP A N 1
ATOM 995 C CA . ASP A 1 127 ? -9.041 -3.613 13.856 1.00 97.50 127 ASP A CA 1
ATOM 996 C C . ASP A 1 127 ? -8.522 -5.035 13.635 1.00 97.50 127 ASP A C 1
ATOM 998 O O . ASP A 1 127 ? -9.311 -5.971 13.496 1.00 97.50 127 ASP A O 1
ATOM 1002 N N . VAL A 1 128 ? -7.197 -5.180 13.593 1.00 97.31 128 VAL A N 1
ATOM 1003 C CA . VAL A 1 128 ? -6.508 -6.468 13.460 1.00 97.31 128 VAL A CA 1
ATOM 1004 C C . VAL A 1 128 ? -5.256 -6.413 14.324 1.00 97.31 128 VAL A C 1
ATOM 1006 O O . VAL A 1 128 ? -4.257 -5.793 13.948 1.00 97.31 128 VAL A O 1
ATOM 1009 N N . GLY A 1 129 ? -5.319 -7.007 15.513 1.00 96.00 129 GLY A N 1
ATOM 1010 C CA . GLY A 1 129 ? -4.258 -6.890 16.506 1.00 96.00 129 GLY A CA 1
ATOM 1011 C C . GLY A 1 129 ? -3.876 -5.438 16.841 1.00 96.00 129 GLY A C 1
ATOM 1012 O O . GLY A 1 129 ? -4.722 -4.562 17.045 1.00 96.00 129 GLY A O 1
ATOM 1013 N N . ASN A 1 130 ? -2.570 -5.164 16.850 1.00 96.81 130 ASN A N 1
ATOM 1014 C CA . ASN A 1 130 ? -1.974 -3.840 17.046 1.00 96.81 130 ASN A CA 1
ATOM 1015 C C . ASN A 1 130 ? -2.124 -2.910 15.834 1.00 96.81 130 ASN A C 1
ATOM 1017 O O . ASN A 1 130 ? -1.599 -1.796 15.866 1.00 96.81 130 ASN A O 1
ATOM 1021 N N . CYS A 1 131 ? -2.773 -3.361 14.760 1.00 98.19 131 CYS A N 1
ATOM 1022 C CA . CYS A 1 131 ? -2.918 -2.609 13.527 1.00 98.19 131 CYS A CA 1
ATOM 1023 C C . CYS A 1 131 ? -4.359 -2.160 13.282 1.00 98.19 131 CYS A C 1
ATOM 1025 O O . CYS A 1 131 ? -5.326 -2.869 13.566 1.00 98.19 131 CYS A O 1
ATOM 1027 N N . LEU A 1 132 ? -4.485 -1.002 12.636 1.00 98.50 132 LEU A N 1
ATOM 1028 C CA . LEU A 1 132 ? -5.670 -0.658 11.863 1.00 98.50 132 LEU A CA 1
ATOM 1029 C C . LEU A 1 132 ? -5.456 -1.160 10.432 1.00 98.50 132 LEU A C 1
ATOM 1031 O O . LEU A 1 132 ? -4.549 -0.702 9.731 1.00 98.50 132 LEU A O 1
ATOM 1035 N N . GLY A 1 133 ? -6.263 -2.128 10.009 1.00 98.00 133 GLY A N 1
ATOM 1036 C CA . GLY A 1 133 ? -6.323 -2.578 8.625 1.00 98.00 133 GLY A CA 1
ATOM 1037 C C . GLY A 1 133 ? -7.154 -1.603 7.805 1.00 98.00 133 GLY A C 1
ATOM 1038 O O . GLY A 1 133 ? -8.321 -1.392 8.111 1.00 98.00 133 GLY A O 1
ATOM 1039 N N . ILE A 1 134 ? -6.562 -1.018 6.771 1.00 98.19 134 ILE A N 1
ATOM 1040 C CA . ILE A 1 134 ? -7.199 -0.112 5.816 1.00 98.19 134 ILE A CA 1
ATOM 1041 C C . ILE A 1 134 ? -7.291 -0.845 4.481 1.00 98.19 134 ILE A C 1
ATOM 1043 O O . ILE A 1 134 ? -6.284 -1.319 3.951 1.00 98.19 134 ILE A O 1
ATOM 1047 N N . ARG A 1 135 ? -8.502 -0.940 3.939 1.00 97.25 135 ARG A N 1
ATOM 1048 C CA . ARG A 1 135 ? -8.791 -1.586 2.660 1.00 97.25 135 ARG A CA 1
ATOM 1049 C C . ARG A 1 135 ? -9.197 -0.540 1.625 1.00 97.25 135 ARG A C 1
ATOM 1051 O O . ARG A 1 135 ? -10.150 0.207 1.852 1.00 97.25 135 ARG A O 1
ATOM 1058 N N . ALA A 1 136 ? -8.484 -0.519 0.502 1.00 95.81 136 ALA A N 1
ATOM 1059 C CA . ALA A 1 136 ? -8.698 0.379 -0.628 1.00 95.81 136 ALA A CA 1
ATOM 1060 C C . ALA A 1 136 ? -9.575 -0.286 -1.700 1.00 95.81 136 ALA A C 1
ATOM 1062 O O . ALA A 1 136 ? -9.070 -0.965 -2.595 1.00 95.81 136 ALA A O 1
ATOM 1063 N N . GLY A 1 137 ? -10.889 -0.076 -1.616 1.00 94.38 137 GLY A N 1
ATOM 1064 C CA . GLY A 1 137 ? -11.870 -0.702 -2.502 1.00 94.38 137 GLY A CA 1
ATOM 1065 C C . GLY A 1 137 ? -12.147 -2.174 -2.174 1.00 94.38 137 GLY A C 1
ATOM 1066 O O . GLY A 1 137 ? -11.465 -2.814 -1.370 1.00 94.38 137 GLY A O 1
ATOM 1067 N N . ASP A 1 138 ? -13.177 -2.734 -2.803 1.00 90.62 138 ASP A N 1
ATOM 1068 C CA . ASP A 1 138 ? -13.658 -4.077 -2.458 1.00 90.62 138 ASP A CA 1
ATOM 1069 C C . ASP A 1 138 ? -12.775 -5.217 -2.970 1.00 90.62 138 ASP A C 1
ATOM 1071 O O . ASP A 1 138 ? -12.788 -6.303 -2.389 1.00 90.62 138 ASP A O 1
ATOM 1075 N N . PHE A 1 139 ? -11.970 -4.961 -4.002 1.00 88.81 139 PHE A N 1
ATOM 1076 C CA . PHE A 1 139 ? -11.125 -5.951 -4.668 1.00 88.81 139 PHE A CA 1
ATOM 1077 C C . PHE A 1 139 ? -9.712 -5.404 -4.895 1.00 88.81 139 PHE A C 1
ATOM 1079 O O . PHE A 1 139 ? -9.550 -4.188 -5.043 1.00 88.81 139 PHE A O 1
ATOM 1086 N N . PRO A 1 140 ? -8.686 -6.273 -4.985 1.00 90.38 140 PRO A N 1
ATOM 1087 C CA . PRO A 1 140 ? -7.344 -5.840 -5.341 1.00 90.38 140 PRO A CA 1
ATOM 1088 C C . PRO A 1 140 ? -7.321 -5.392 -6.804 1.00 90.38 140 PRO A C 1
ATOM 1090 O O . PRO A 1 140 ? -7.225 -6.206 -7.722 1.00 90.38 140 PRO A O 1
ATOM 1093 N N . GLY A 1 141 ? -7.440 -4.085 -7.025 1.00 90.50 141 GLY A N 1
ATOM 1094 C CA . GLY A 1 141 ? -7.340 -3.483 -8.350 1.00 90.50 141 GLY A CA 1
ATOM 1095 C C . GLY A 1 141 ? -5.903 -3.501 -8.869 1.00 90.50 141 GLY A C 1
ATOM 1096 O O . GLY A 1 141 ? -4.965 -3.314 -8.099 1.00 90.50 141 GLY A O 1
ATOM 1097 N N . LEU A 1 142 ? -5.735 -3.717 -10.175 1.00 91.44 142 LEU A N 1
ATOM 1098 C CA . LEU A 1 142 ? -4.442 -3.589 -10.859 1.00 91.44 142 LEU A CA 1
ATOM 1099 C C . LEU A 1 142 ? -4.266 -2.197 -11.501 1.00 91.44 142 LEU A C 1
ATOM 1101 O O . LEU A 1 142 ? -3.158 -1.661 -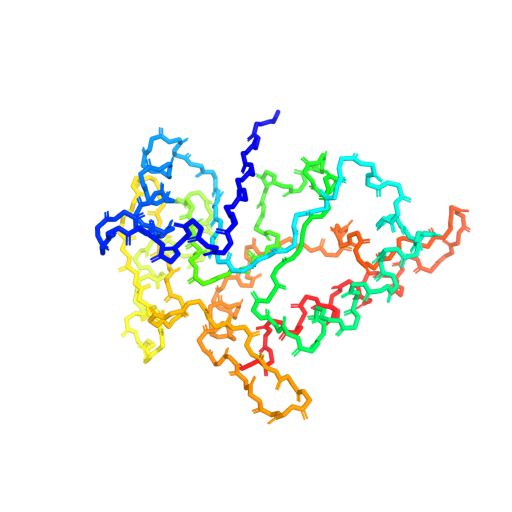11.504 1.00 91.44 142 LEU A O 1
ATOM 1105 N N . GLY A 1 143 ? -5.367 -1.602 -11.980 1.00 91.88 143 GLY A N 1
ATOM 1106 C CA . GLY A 1 143 ? -5.367 -0.396 -12.820 1.00 91.88 143 GLY A CA 1
ATOM 1107 C C . GLY A 1 143 ? -4.859 -0.682 -14.237 1.00 91.88 143 GLY A C 1
ATOM 1108 O O . GLY A 1 143 ? -4.495 -1.814 -14.532 1.00 91.88 143 GLY A O 1
ATOM 1109 N N . ASP A 1 144 ? -4.862 0.325 -15.106 1.00 94.12 144 ASP A N 1
ATOM 1110 C CA . ASP A 1 144 ? -4.141 0.376 -16.389 1.00 94.12 144 ASP A CA 1
ATOM 1111 C C . ASP A 1 144 ? -4.135 1.833 -16.887 1.00 94.12 144 ASP A C 1
ATOM 1113 O O . ASP A 1 144 ? -5.113 2.315 -17.467 1.00 94.12 144 ASP A O 1
ATOM 1117 N N . MET A 1 145 ? -3.042 2.554 -16.640 1.00 88.69 145 MET A N 1
ATOM 1118 C CA . MET A 1 145 ? -2.931 3.977 -16.974 1.00 88.69 145 MET A CA 1
ATOM 1119 C C . MET A 1 145 ? -2.945 4.237 -18.486 1.00 88.69 145 MET A C 1
ATOM 1121 O O . MET A 1 145 ? -3.436 5.285 -18.901 1.00 88.69 145 MET A O 1
ATOM 1125 N N . ASP A 1 146 ? -2.501 3.281 -19.309 1.00 92.81 146 ASP A N 1
ATOM 1126 C CA . ASP A 1 146 ? -2.532 3.412 -20.775 1.00 92.81 146 ASP A CA 1
ATOM 1127 C C . ASP A 1 146 ? -3.971 3.364 -21.312 1.00 92.81 146 ASP A C 1
ATOM 1129 O O . ASP A 1 146 ? -4.268 3.909 -22.373 1.00 92.81 146 ASP A O 1
ATOM 1133 N N . GLN A 1 147 ? -4.875 2.717 -20.571 1.00 93.56 147 GLN A N 1
ATOM 1134 C CA . GLN A 1 147 ? -6.300 2.619 -20.897 1.00 93.56 147 GLN A CA 1
ATOM 1135 C C . GLN A 1 147 ? -7.168 3.593 -20.087 1.00 93.56 147 GLN A C 1
ATOM 1137 O O . GLN A 1 147 ? -8.393 3.562 -20.199 1.00 93.56 147 GLN A O 1
ATOM 1142 N N . GLY A 1 148 ? -6.562 4.449 -19.256 1.00 90.31 148 GLY A N 1
ATOM 1143 C CA . GLY A 1 148 ? -7.287 5.367 -18.372 1.00 90.31 148 GLY A CA 1
ATOM 1144 C C . GLY A 1 148 ? -8.016 4.684 -17.207 1.00 90.31 148 GLY A C 1
ATOM 1145 O O . GLY A 1 148 ? -8.895 5.292 -16.598 1.00 90.31 148 GLY A O 1
ATOM 1146 N N . LEU A 1 149 ? -7.670 3.435 -16.877 1.00 91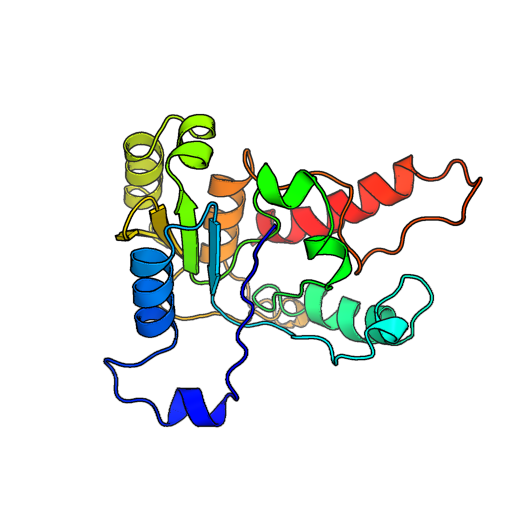.50 149 LEU A N 1
ATOM 1147 C CA . LEU A 1 149 ? -8.229 2.696 -15.744 1.00 91.50 149 LEU A CA 1
ATOM 1148 C C . LEU A 1 149 ? -7.487 3.083 -14.455 1.00 91.50 149 LEU A C 1
ATOM 1150 O O . LEU A 1 149 ? -6.472 2.481 -14.093 1.00 91.50 149 LEU A O 1
ATOM 1154 N N . THR A 1 150 ? -7.989 4.107 -13.767 1.00 89.69 150 THR A N 1
ATOM 1155 C CA . THR A 1 150 ? -7.400 4.622 -12.521 1.00 89.69 150 THR A CA 1
ATOM 1156 C C . THR A 1 150 ? -7.809 3.804 -11.288 1.00 89.69 150 THR A C 1
ATOM 1158 O O . THR A 1 150 ? -8.688 2.943 -11.342 1.00 89.69 150 THR A O 1
ATOM 1161 N N . LEU A 1 151 ? -7.151 4.061 -10.152 1.00 91.69 151 LEU A N 1
ATOM 1162 C CA . LEU A 1 151 ? -7.421 3.414 -8.862 1.00 91.69 151 LEU A CA 1
ATOM 1163 C C . LEU A 1 151 ? -7.690 4.460 -7.761 1.00 91.69 151 LEU A C 1
ATOM 1165 O O . LEU A 1 151 ? -6.858 4.622 -6.864 1.00 91.69 151 LEU A O 1
ATOM 1169 N N . PRO A 1 152 ? -8.847 5.148 -7.767 1.00 91.69 152 PRO A N 1
ATOM 1170 C CA . PRO A 1 152 ? -9.121 6.246 -6.831 1.00 91.69 152 PRO A CA 1
ATOM 1171 C C . PRO A 1 152 ? -9.032 5.824 -5.358 1.00 91.69 152 PRO A C 1
ATOM 1173 O O . PRO A 1 152 ? -8.532 6.575 -4.521 1.00 91.69 152 PRO A O 1
ATOM 1176 N N . ALA A 1 153 ? -9.418 4.583 -5.040 1.00 93.62 153 ALA A N 1
ATOM 1177 C CA . ALA A 1 153 ? -9.273 4.019 -3.700 1.00 93.62 153 ALA A CA 1
ATOM 1178 C C . ALA A 1 153 ? -7.804 3.917 -3.248 1.00 93.62 153 ALA A C 1
ATOM 1180 O O . ALA A 1 153 ? -7.479 4.216 -2.100 1.00 93.62 153 ALA A O 1
ATOM 1181 N N . PHE A 1 154 ? -6.903 3.517 -4.151 1.00 92.44 154 PHE A N 1
ATOM 1182 C CA . PHE A 1 154 ? -5.469 3.453 -3.861 1.00 92.44 154 PHE A CA 1
ATOM 1183 C C . PHE A 1 154 ? -4.901 4.865 -3.725 1.00 92.44 154 PHE A C 1
ATOM 1185 O O . PHE A 1 154 ? -4.115 5.112 -2.813 1.00 92.44 154 PHE A O 1
ATOM 1192 N N . GLY A 1 155 ? -5.351 5.794 -4.575 1.00 91.19 155 GLY A N 1
ATOM 1193 C CA . GLY A 1 155 ? -5.019 7.214 -4.488 1.00 91.19 155 GLY A CA 1
ATOM 1194 C C . GLY A 1 155 ? -5.342 7.810 -3.123 1.00 91.19 155 GLY A C 1
ATOM 1195 O O . GLY A 1 155 ? -4.513 8.467 -2.491 1.00 91.19 155 GLY A O 1
ATOM 1196 N N . GLU A 1 156 ? -6.544 7.541 -2.621 1.00 93.56 156 GLU A N 1
ATOM 1197 C CA . GLU A 1 156 ? -6.977 8.044 -1.321 1.00 93.56 156 GLU A CA 1
ATOM 1198 C C . GLU A 1 156 ? -6.214 7.402 -0.156 1.00 93.56 156 GLU A C 1
ATOM 1200 O O . GLU A 1 156 ? -5.745 8.119 0.731 1.00 93.56 156 GLU A O 1
ATOM 1205 N N . ALA A 1 157 ? -5.992 6.084 -0.193 1.00 94.50 157 ALA A N 1
ATOM 1206 C CA . ALA A 1 157 ? -5.167 5.397 0.802 1.00 94.50 157 ALA A CA 1
ATOM 1207 C C . ALA A 1 157 ? -3.722 5.926 0.818 1.00 94.50 157 ALA A C 1
ATOM 1209 O O . ALA A 1 157 ? -3.143 6.137 1.885 1.00 94.50 157 ALA A O 1
ATOM 1210 N N . ALA A 1 158 ? -3.137 6.190 -0.352 1.00 92.00 158 ALA A N 1
ATOM 1211 C CA . ALA A 1 158 ? -1.792 6.741 -0.463 1.00 92.00 158 ALA A CA 1
ATOM 1212 C C . ALA A 1 158 ? -1.695 8.149 0.126 1.00 92.00 158 ALA A C 1
ATOM 1214 O O . ALA A 1 158 ? -0.752 8.430 0.867 1.00 92.00 158 ALA A O 1
ATOM 1215 N N . ARG A 1 159 ? -2.680 9.015 -0.150 1.00 92.81 159 ARG A N 1
ATOM 1216 C CA . ARG A 1 159 ? -2.752 10.369 0.421 1.00 92.81 159 ARG A CA 1
ATOM 1217 C C . ARG A 1 159 ? -2.900 10.327 1.942 1.00 92.81 159 ARG A C 1
ATOM 1219 O O . ARG A 1 159 ? -2.169 11.040 2.627 1.00 92.81 159 ARG A O 1
ATOM 1226 N N . LEU A 1 160 ? -3.763 9.451 2.462 1.00 95.06 160 LEU A N 1
ATOM 1227 C CA . LEU A 1 160 ? -3.956 9.234 3.901 1.00 95.06 160 LEU A CA 1
ATOM 1228 C C . LEU A 1 160 ? -2.659 8.795 4.601 1.00 95.06 160 LEU A C 1
ATOM 1230 O O . LEU A 1 160 ? -2.309 9.315 5.659 1.00 95.06 160 LEU A O 1
ATOM 1234 N N . LEU A 1 161 ? -1.925 7.852 4.005 1.00 94.25 161 LEU A N 1
ATOM 1235 C CA . LEU A 1 161 ? -0.734 7.240 4.610 1.00 94.25 161 LEU A CA 1
ATOM 1236 C C . LEU A 1 161 ? 0.578 7.961 4.261 1.00 94.25 161 LEU A C 1
ATOM 1238 O O . LEU A 1 161 ? 1.643 7.605 4.771 1.00 94.25 161 LEU A O 1
ATOM 1242 N N . LYS A 1 162 ? 0.524 9.011 3.435 1.00 91.44 162 LYS A N 1
ATOM 1243 C CA . LYS A 1 162 ? 1.690 9.785 2.987 1.00 91.44 162 LYS A CA 1
ATOM 1244 C C . LYS A 1 162 ? 2.607 10.266 4.124 1.00 91.44 162 LYS A C 1
ATOM 1246 O O . LYS A 1 162 ? 3.822 10.153 3.950 1.00 91.44 162 LYS A O 1
ATOM 1251 N N . PRO A 1 163 ? 2.114 10.751 5.285 1.00 92.44 163 PRO A N 1
ATOM 1252 C CA . PRO A 1 163 ? 2.993 11.227 6.359 1.00 92.44 163 PRO A CA 1
ATOM 1253 C C . PRO A 1 163 ? 3.874 10.140 6.990 1.00 92.44 163 PRO A C 1
ATOM 1255 O O . PRO A 1 163 ? 4.920 10.456 7.555 1.00 92.44 163 PRO A O 1
ATOM 1258 N N . ILE A 1 164 ? 3.475 8.868 6.886 1.00 92.38 164 ILE A N 1
ATOM 1259 C CA . ILE A 1 164 ? 4.214 7.720 7.435 1.00 92.38 164 ILE A CA 1
ATOM 1260 C C . ILE A 1 164 ? 4.930 6.897 6.363 1.00 92.38 164 ILE A C 1
ATOM 1262 O O . ILE A 1 164 ? 5.467 5.830 6.664 1.00 92.38 164 ILE A O 1
ATOM 1266 N N . ARG A 1 165 ? 4.955 7.385 5.120 1.00 87.19 165 ARG A N 1
ATOM 1267 C CA . ARG A 1 165 ? 5.647 6.753 3.998 1.00 87.19 165 ARG A CA 1
ATOM 1268 C C . ARG A 1 165 ? 7.151 7.022 4.066 1.00 87.19 165 ARG A C 1
ATOM 1270 O O . ARG A 1 165 ? 7.583 8.118 4.426 1.00 87.19 165 ARG A O 1
ATOM 1277 N N . ALA A 1 166 ? 7.955 6.024 3.715 1.00 80.75 166 ALA A N 1
ATOM 1278 C CA . ALA A 1 166 ? 9.401 6.152 3.625 1.00 80.75 166 ALA A CA 1
ATOM 1279 C C . ALA A 1 166 ? 9.760 7.209 2.573 1.00 80.75 166 ALA A C 1
ATOM 1281 O O . ALA A 1 166 ? 9.122 7.295 1.520 1.00 80.75 166 ALA A O 1
ATOM 1282 N N . LYS A 1 167 ? 10.775 8.023 2.872 1.00 74.31 167 LYS A N 1
ATOM 1283 C CA . LYS A 1 167 ? 11.247 9.084 1.980 1.00 74.31 167 LYS A CA 1
ATOM 1284 C C . LYS A 1 167 ? 12.495 8.632 1.225 1.00 74.31 167 LYS A C 1
ATOM 1286 O O . LYS A 1 167 ? 13.414 8.084 1.828 1.00 74.31 167 LYS A O 1
ATOM 1291 N N . SER A 1 168 ? 12.493 8.891 -0.079 1.00 61.50 168 SER A N 1
ATOM 1292 C CA . SER A 1 168 ? 13.634 9.103 -0.980 1.00 61.50 168 SER A CA 1
ATOM 1293 C C . SER A 1 168 ? 14.743 8.038 -1.125 1.00 61.50 168 SER A C 1
ATOM 1295 O O . SER A 1 168 ? 15.461 8.100 -2.111 1.00 61.50 168 SER A O 1
ATOM 1297 N N . ARG A 1 1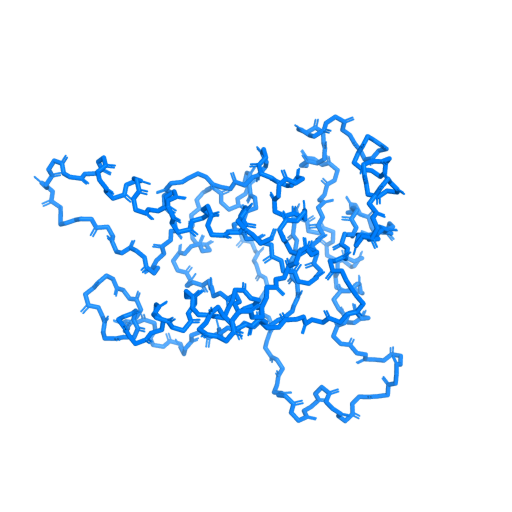69 ? 14.922 7.042 -0.246 1.00 56.72 169 ARG A N 1
ATOM 1298 C CA . ARG A 1 169 ? 16.181 6.258 -0.235 1.00 56.72 169 ARG A CA 1
ATOM 1299 C C . ARG A 1 169 ? 16.152 4.846 -0.816 1.00 56.72 169 ARG A C 1
ATOM 1301 O O . ARG A 1 169 ? 17.193 4.201 -0.822 1.00 56.72 169 ARG A O 1
ATOM 1308 N N . LEU A 1 170 ? 14.991 4.291 -1.168 1.00 56.16 170 LEU A N 1
ATOM 1309 C CA . LEU A 1 170 ? 14.844 2.821 -1.155 1.00 56.16 170 LEU A CA 1
ATOM 1310 C C . LEU A 1 170 ? 14.002 2.239 -2.271 1.00 56.16 170 LEU A C 1
ATOM 1312 O O . LEU A 1 170 ? 13.501 1.115 -2.171 1.00 56.16 170 LEU A O 1
ATOM 1316 N N . ASN A 1 171 ? 13.853 3.000 -3.344 1.00 62.25 171 ASN A N 1
ATOM 1317 C CA . ASN A 1 171 ? 13.270 2.435 -4.528 1.00 62.25 171 ASN A CA 1
ATOM 1318 C C . ASN A 1 171 ? 14.355 1.754 -5.357 1.00 62.25 171 ASN A C 1
ATOM 1320 O O . ASN A 1 171 ? 14.972 2.388 -6.196 1.00 62.25 171 ASN A O 1
ATOM 1324 N N . ASN A 1 172 ? 14.546 0.451 -5.171 1.00 61.09 172 ASN A N 1
ATOM 1325 C CA . ASN A 1 172 ? 15.470 -0.311 -6.016 1.00 61.09 172 ASN A CA 1
ATOM 1326 C C . ASN A 1 172 ? 15.038 -0.323 -7.499 1.00 61.09 172 ASN A C 1
ATOM 1328 O O . ASN A 1 172 ? 15.829 -0.708 -8.346 1.00 61.09 172 ASN A O 1
ATOM 1332 N N . PHE A 1 173 ? 13.811 0.116 -7.834 1.00 63.38 173 PHE A N 1
ATOM 1333 C CA . PHE A 1 173 ? 13.387 0.328 -9.224 1.00 63.38 173 PHE A CA 1
ATOM 1334 C C . PHE A 1 173 ? 13.826 1.669 -9.815 1.00 63.38 173 PHE A C 1
ATOM 1336 O O . PHE A 1 173 ? 13.589 1.915 -10.996 1.00 63.38 173 PHE A O 1
ATOM 1343 N N . ILE A 1 174 ? 14.419 2.544 -9.007 1.00 65.38 174 ILE A N 1
ATOM 1344 C CA . ILE A 1 174 ? 15.062 3.787 -9.424 1.00 65.38 174 ILE A CA 1
ATOM 1345 C C . ILE A 1 174 ? 16.495 3.685 -8.918 1.00 65.38 174 ILE A C 1
ATOM 1347 O O . ILE A 1 174 ? 16.774 3.904 -7.741 1.00 65.38 174 ILE A O 1
ATOM 1351 N N . GLY A 1 175 ? 17.402 3.266 -9.788 1.00 61.88 175 GLY A N 1
ATOM 1352 C CA . GLY A 1 175 ? 18.741 2.927 -9.348 1.00 61.88 175 GLY A CA 1
ATOM 1353 C C . GLY A 1 175 ? 19.528 4.120 -8.792 1.00 61.88 175 GLY A C 1
ATOM 1354 O O . GLY A 1 175 ? 19.446 5.194 -9.394 1.00 61.88 175 GLY A O 1
ATOM 1355 N N . PRO A 1 176 ? 20.253 3.988 -7.654 1.00 62.28 176 PRO A N 1
ATOM 1356 C CA . PRO A 1 176 ? 21.154 5.026 -7.169 1.00 62.28 176 PRO A CA 1
ATOM 1357 C C . PRO A 1 176 ? 22.152 5.466 -8.234 1.00 62.28 176 PRO A C 1
ATOM 1359 O O . PRO A 1 176 ? 22.564 4.666 -9.078 1.00 62.28 176 PRO A O 1
ATOM 1362 N N . PRO A 1 177 ? 22.582 6.731 -8.175 1.00 60.31 177 PRO A N 1
ATOM 1363 C CA . PRO A 1 177 ? 23.575 7.221 -9.097 1.00 60.31 177 PRO A CA 1
ATOM 1364 C C . PRO A 1 177 ? 24.951 6.607 -8.753 1.00 60.31 177 PRO A C 1
ATOM 1366 O O . PRO A 1 177 ? 25.172 6.176 -7.614 1.00 60.31 177 PRO A O 1
ATOM 1369 N N . PRO A 1 178 ? 25.902 6.564 -9.706 1.00 57.94 178 PRO A N 1
ATOM 1370 C CA . PRO A 1 178 ? 27.227 5.993 -9.476 1.00 57.94 178 PRO A CA 1
ATOM 1371 C C . PRO A 1 178 ? 27.947 6.637 -8.285 1.00 57.94 178 PRO A C 1
ATOM 1373 O O . PRO A 1 178 ? 27.814 7.843 -8.035 1.00 57.94 178 PRO A O 1
ATOM 1376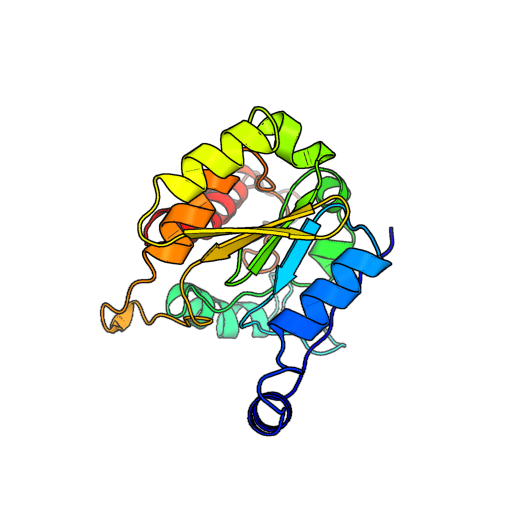 N N . SER A 1 179 ? 28.756 5.848 -7.570 1.00 50.84 179 SER A N 1
ATOM 1377 C CA . SER A 1 179 ? 29.528 6.338 -6.423 1.00 50.84 179 SER A CA 1
ATOM 1378 C C . SER A 1 179 ? 30.425 7.513 -6.829 1.00 50.84 179 SER A C 1
ATOM 1380 O O . SER A 1 179 ? 31.247 7.372 -7.734 1.00 50.84 179 SER A O 1
ATOM 1382 N N . GLY A 1 180 ? 30.289 8.652 -6.144 1.00 55.00 180 GLY A N 1
ATOM 1383 C CA . GLY A 1 180 ? 31.062 9.868 -6.422 1.00 55.00 180 GLY A CA 1
ATOM 1384 C C . GLY A 1 180 ? 30.406 10.846 -7.402 1.00 55.00 180 GLY A C 1
ATOM 1385 O O . GLY A 1 180 ? 30.999 11.882 -7.696 1.00 55.00 180 GLY A O 1
ATOM 1386 N N . SER A 1 181 ? 29.195 10.563 -7.894 1.00 64.69 181 SER A N 1
ATOM 1387 C CA . SER A 1 181 ? 28.401 11.570 -8.604 1.00 64.69 181 SER A CA 1
ATOM 1388 C C . SER A 1 181 ? 27.721 12.537 -7.622 1.00 64.69 181 SER A C 1
ATOM 1390 O O . SER A 1 181 ? 27.320 12.146 -6.527 1.00 64.69 181 SER A O 1
ATOM 1392 N N . ASN A 1 182 ? 27.538 13.791 -8.038 1.00 61.06 182 ASN A N 1
ATOM 1393 C CA . ASN A 1 182 ? 26.777 14.794 -7.282 1.00 61.06 182 ASN A CA 1
ATOM 1394 C C . ASN A 1 182 ? 25.260 14.723 -7.540 1.00 61.06 182 ASN A C 1
ATOM 1396 O O . ASN A 1 182 ? 24.526 15.604 -7.096 1.00 61.06 182 ASN A O 1
ATOM 1400 N N . ASP A 1 183 ? 24.777 13.704 -8.257 1.00 73.44 183 ASP A N 1
ATOM 1401 C CA . ASP A 1 183 ? 23.385 13.644 -8.715 1.00 73.44 183 ASP A CA 1
ATOM 1402 C C . ASP A 1 183 ? 22.444 12.917 -7.740 1.00 73.44 183 ASP A C 1
ATOM 1404 O O . ASP A 1 183 ? 21.328 12.525 -8.083 1.00 73.44 183 ASP A O 1
ATOM 1408 N N . GLU A 1 184 ? 22.878 12.759 -6.483 1.00 75.62 184 GLU A N 1
ATOM 1409 C CA . GLU A 1 184 ? 22.037 12.248 -5.395 1.00 75.62 184 GLU A CA 1
ATOM 1410 C C . GLU A 1 184 ? 20.721 13.032 -5.325 1.00 75.62 184 GLU A C 1
ATOM 1412 O O . GLU A 1 184 ? 19.661 12.437 -5.173 1.00 75.62 184 GLU A O 1
ATOM 1417 N N . HIS A 1 185 ? 20.754 14.352 -5.539 1.00 78.12 185 HIS A N 1
ATOM 1418 C CA . HIS A 1 185 ? 19.543 15.167 -5.553 1.00 78.12 185 HIS A CA 1
ATOM 1419 C C . HIS A 1 185 ? 18.543 14.755 -6.647 1.00 78.12 185 HIS A C 1
ATOM 1421 O O . HIS A 1 185 ? 17.362 14.587 -6.337 1.00 78.12 185 HIS A O 1
ATOM 1427 N N . ALA A 1 186 ? 18.975 14.552 -7.899 1.00 76.31 186 ALA A N 1
ATOM 1428 C CA . ALA A 1 186 ? 18.055 14.123 -8.954 1.00 76.31 186 ALA A CA 1
ATOM 1429 C C . ALA A 1 186 ? 17.555 12.695 -8.731 1.00 76.31 186 ALA A C 1
ATOM 1431 O O . ALA A 1 186 ? 16.394 12.401 -9.018 1.00 76.31 186 ALA A O 1
ATOM 1432 N N . TRP A 1 187 ? 18.382 11.823 -8.155 1.00 74.12 187 TRP A N 1
ATOM 1433 C CA . TRP A 1 187 ? 17.943 10.490 -7.757 1.00 74.12 187 TRP A CA 1
ATOM 1434 C C . TRP A 1 187 ? 16.841 10.535 -6.690 1.00 74.12 187 TRP A C 1
ATOM 1436 O O . TRP A 1 187 ? 15.819 9.862 -6.839 1.00 74.12 187 TRP A O 1
ATOM 1446 N N . LEU A 1 188 ? 16.980 11.378 -5.659 1.00 76.38 188 LEU A N 1
ATOM 1447 C CA . LEU A 1 188 ? 15.924 11.576 -4.659 1.00 76.38 188 LEU A CA 1
ATOM 1448 C C . LEU A 1 188 ? 14.638 12.117 -5.307 1.00 76.38 188 LEU A C 1
ATOM 1450 O O . LEU A 1 188 ? 13.554 11.628 -4.990 1.00 76.38 188 LEU A O 1
ATOM 1454 N N . LEU A 1 189 ? 14.747 13.058 -6.253 1.00 78.75 189 LEU A N 1
ATOM 1455 C CA . LEU A 1 189 ? 13.597 13.566 -7.012 1.00 78.75 189 LEU A CA 1
ATOM 1456 C C . LEU A 1 189 ? 12.922 12.468 -7.847 1.00 78.75 189 LEU A C 1
ATOM 1458 O O . LEU A 1 189 ? 11.695 12.405 -7.885 1.00 78.75 189 LEU A O 1
ATOM 1462 N N . ALA A 1 190 ? 13.691 11.580 -8.479 1.00 76.12 190 ALA A N 1
ATOM 1463 C CA . ALA A 1 190 ? 13.157 10.450 -9.239 1.00 76.12 190 ALA A CA 1
ATOM 1464 C C . ALA A 1 190 ? 12.457 9.423 -8.331 1.00 76.12 190 ALA A C 1
ATOM 1466 O O . ALA A 1 190 ? 11.373 8.934 -8.659 1.00 76.12 190 ALA A O 1
ATOM 1467 N N . CYS A 1 191 ? 13.027 9.137 -7.158 1.00 76.75 191 CYS A N 1
ATOM 1468 C CA . CYS A 1 191 ? 12.388 8.318 -6.129 1.00 76.75 191 CYS A CA 1
ATOM 1469 C C . CYS A 1 191 ? 11.066 8.938 -5.654 1.00 76.75 191 CYS A C 1
ATOM 1471 O O . CYS A 1 191 ? 10.053 8.241 -5.573 1.00 76.75 191 CYS A O 1
ATOM 1473 N N . ASP A 1 192 ? 11.049 10.240 -5.378 1.00 76.38 192 ASP A N 1
ATOM 1474 C CA . ASP A 1 192 ? 9.847 10.945 -4.936 1.00 76.38 192 ASP A CA 1
ATOM 1475 C C . ASP A 1 192 ? 8.786 11.008 -6.048 1.00 76.38 192 ASP A C 1
ATOM 1477 O O . ASP A 1 192 ? 7.604 10.809 -5.767 1.00 76.38 192 ASP A O 1
ATOM 1481 N N . ALA A 1 193 ? 9.190 11.198 -7.309 1.00 77.31 193 ALA A N 1
ATOM 1482 C CA . ALA A 1 193 ? 8.304 11.156 -8.474 1.00 77.31 193 ALA A CA 1
ATOM 1483 C C . ALA A 1 193 ? 7.695 9.763 -8.694 1.00 77.31 193 ALA A C 1
ATOM 1485 O O . ALA A 1 193 ? 6.517 9.634 -9.016 1.00 77.31 193 ALA A O 1
ATOM 1486 N N . TYR A 1 194 ? 8.462 8.697 -8.465 1.00 77.62 194 TYR A N 1
ATOM 1487 C CA . TYR A 1 194 ? 7.902 7.351 -8.469 1.00 77.62 194 TYR A CA 1
ATOM 1488 C C . TYR A 1 194 ? 6.871 7.175 -7.356 1.00 77.62 194 TYR A C 1
ATOM 1490 O O . TYR A 1 194 ? 5.781 6.665 -7.598 1.00 77.62 194 TYR A O 1
ATOM 1498 N N . MET A 1 195 ? 7.195 7.599 -6.133 1.00 75.56 195 MET A N 1
ATOM 1499 C CA . MET A 1 195 ? 6.298 7.443 -4.988 1.00 75.56 195 MET A CA 1
ATOM 1500 C C . MET A 1 195 ? 5.056 8.334 -5.099 1.00 75.56 195 MET A C 1
ATOM 1502 O O . MET A 1 195 ? 4.006 7.980 -4.566 1.00 75.56 195 MET A O 1
ATOM 1506 N N . SER A 1 196 ? 5.140 9.464 -5.805 1.00 75.75 196 SER A N 1
ATOM 1507 C CA . SER A 1 196 ? 4.003 10.353 -6.045 1.00 75.75 196 SER A CA 1
ATOM 1508 C C . SER A 1 196 ? 2.974 9.758 -6.998 1.00 75.75 196 SER A C 1
ATOM 1510 O O . SER A 1 196 ? 1.825 10.182 -6.937 1.00 75.75 196 SER A O 1
ATOM 1512 N N . ARG A 1 197 ? 3.318 8.733 -7.797 1.00 75.19 197 ARG A N 1
ATOM 1513 C CA . ARG A 1 197 ? 2.331 8.020 -8.628 1.00 75.19 197 ARG A CA 1
ATOM 1514 C C . ARG A 1 197 ? 1.140 7.564 -7.792 1.00 75.19 197 ARG A C 1
ATOM 1516 O O . ARG A 1 197 ? 0.007 7.700 -8.224 1.00 75.19 197 ARG A O 1
ATOM 1523 N N . PHE A 1 198 ? 1.411 7.110 -6.564 1.00 71.62 198 PHE A N 1
ATOM 1524 C CA . PHE A 1 198 ? 0.393 6.650 -5.634 1.00 71.62 198 PHE A CA 1
ATOM 1525 C C . PHE A 1 198 ? -0.574 7.758 -5.228 1.00 71.62 198 PHE A C 1
ATOM 1527 O O . PHE A 1 198 ? -1.704 7.460 -4.882 1.00 71.62 198 PHE A O 1
ATOM 1534 N N . ASP A 1 199 ? -0.168 9.022 -5.319 1.00 73.25 199 ASP A N 1
ATOM 1535 C CA . ASP A 1 199 ? -0.968 10.175 -4.918 1.00 73.25 199 ASP A CA 1
ATOM 1536 C C . ASP A 1 199 ? -1.886 10.684 -6.054 1.00 73.25 199 ASP A C 1
ATOM 1538 O O . ASP A 1 199 ? -2.766 11.504 -5.783 1.00 73.25 199 ASP A O 1
ATOM 1542 N N . LEU A 1 200 ? -1.675 10.231 -7.301 1.00 65.06 200 LEU A N 1
ATOM 1543 C CA . LEU A 1 200 ? -2.287 10.775 -8.527 1.00 65.06 200 LEU A CA 1
ATOM 1544 C C . LEU A 1 200 ? -3.525 10.008 -9.026 1.00 65.06 200 LEU A C 1
ATOM 1546 O O . LEU A 1 200 ? -4.122 10.424 -10.017 1.00 65.06 200 LEU A O 1
ATOM 1550 N N . PHE A 1 201 ? -3.896 8.907 -8.368 1.00 63.31 201 PHE A N 1
ATOM 1551 C CA . PHE A 1 201 ? -5.067 8.103 -8.733 1.00 63.31 201 PHE A CA 1
ATOM 1552 C C . PHE A 1 201 ? -6.379 8.648 -8.160 1.00 63.31 201 PHE A C 1
ATOM 1554 O O . PHE A 1 201 ? -6.369 9.258 -7.052 1.00 63.31 201 PHE A O 1
#

Foldseek 3Di:
DDDDDDDDDPVVQVPDDPCPHPVNVVLVCCLVVVDQKDEDFAEDDDDPPCVQLAPPHVVLVVCVVLCLFFVQYDYARCVLVVDPCVNQFAAAYHQKMWHFQVLCVLLVGDVNLQVLQVPDPFWDWDDRHRTIIIGGHDHGGRAGVVVPRDRVSLLSVLVSRVSRHDAQDGDSSQHQDDPPDPCSVVSSVVVVVSSCSSNVD

pLDDT: mean 83.08, std 13.27, range [50.84, 98.5]

Organism: NCBI:txid558537

Sequence (201 aa):
MSFIRMAFPAWWILDQPPGRNVGSLTTQMVELMQPFWAIAGWGVVPAVEERNIDPDGKGQQVLYPYLQRFPGLNALGSIALMSHDFNKAMYSINWLSFVSDALLEKLGGREAVRKQVQASQYLSAGDVGNCLGIRAGDFPGLGDMDQGLTLPAFGEAARLLKPIRAKSRLNNFIGPPPSGSNDEHAWLLACDAYMSRFDLF

Radius of gyration: 16.8 Å; chains: 1; bounding box: 48×37×38 Å